Protein AF-A0A139A5C5-F1 (afdb_monomer)

Solvent-accessible surface area (backbone atoms only — not comparable to full-atom values): 17154 Å² total; per-residue (Å²): 137,62,71,61,29,47,63,78,44,41,73,74,48,75,44,90,32,38,30,38,35,31,42,20,47,66,59,68,78,80,92,64,99,66,94,72,81,95,65,90,71,82,74,40,31,29,38,33,42,27,36,46,31,34,34,38,13,26,38,42,35,55,50,53,51,51,52,44,52,47,39,40,57,58,53,74,65,45,76,79,54,96,72,78,98,65,85,58,64,50,66,46,66,27,92,84,72,43,68,15,52,20,30,12,32,54,45,97,64,61,44,67,31,79,37,38,63,69,54,48,53,48,46,64,70,44,41,51,62,40,24,37,64,17,35,39,66,49,59,76,72,59,51,67,52,63,58,60,68,65,68,76,77,67,92,74,94,74,95,71,84,82,74,84,73,80,90,80,74,71,68,53,48,77,45,44,37,41,26,28,32,56,94,50,37,69,60,32,72,74,34,47,64,58,45,42,51,29,50,52,45,30,49,52,52,48,64,74,65,64,66,60,83,87,64,64,76,77,88,80,50,84,88,76,54,92,60,68,60,79,55,60,72,72,48,44,57,41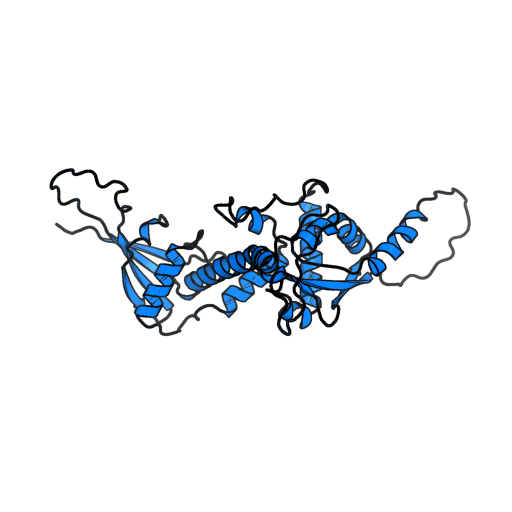,58,53,53,51,46,38,51,50,15,54,74,67,27,56,56,81,58,50,81,72,53,71,68,54,51,47,50,50,52,55,47,29,48,70,42,94,59,54,52,33,18,74,85,65,47,68,7,52,48,81,75,46,76,47,66,81,83,128

Sequence (296 aa):
IDKTRLEGARVISQVDNKFIVCIAQNTPPPSDQRNESGTDKLVDHVLLIIDQHAADERCRLEQLWNELLSGAKDEEILSDREDSTQTSTTVFLNALNQKSIVASLVLPKPIEIQLSSRERAALIRYLGYFHYWGMKFDAKGLEKERSDCSESLSITDDTGPIERLSLAESDVAPVRVLALPKSIADRCATEARTTLELVRGYIQQLELSRIPLDSLPISYDPRETRSIWGIVSQCPPGLRDLMNSKACRGAIMFGDKLKQTDCEALITQLKDCDFPFSCAHGRPSMIPLITLTKVR

Secondary structure (DSSP, 8-state):
--GGGGTTPEEEEEETTTEEEEEEESSPPPS-------------EEEEEEEHHHHHHHHHHHHHHHHHHHHHHHHHHHTT--------EE--B-TTSPBPSS-EEEEEEEEEEEEEHHHHHHHHHTHHHHHHTT-EE-HHHHHHHHHHHHHS------------PPP-S-SEEEEEEEEEEHHHHHHHHH-HHHHHHHHHHHHHHHHHHT--TT--S----TTT-S-THHHHTTS-HHHHHHHHHHHHHHSPPTTPPPPHHHHHHHHHHHHH-S-TTB-TTS-BSEEEEEEE----

Radius of gyration: 26.08 Å; Cα contacts (8 Å, |Δi|>4): 432; chains: 1; bounding box: 51×55×98 Å

Mean predicted aligned error: 11.61 Å

Nearest PDB structures (foldseek):
  6sns-assembly1_B  TM=7.607E-01  e=7.009E-15  Saccharomyces cerevisiae
  6snv-assembly2_E  TM=7.604E-01  e=1.379E-14  Saccharomyces cerevisiae
  4fmn-assembly1_B  TM=6.423E-01  e=9.247E-10  Saccharomyces cerevisiae S288C
  4fmo-assembly1_B  TM=6.053E-01  e=5.260E-10  Saccharomyces cerevisiae S288C
  4e4w-assembly1_B  TM=6.116E-01  e=8.740E-10  Saccharomyces cerevisiae S288C

Foldseek 3Di:
DDLLQLVPWAWDFDDLLFKTKTKTWPDRDDPDPDDDDDDPPFTWIFIKIFGQLQLQLQLQLVVLLCQFQCQQVVVVVCVVDPDDDDQDWDFDQAPVRDTASGIKGFDPDWQKEKDAPVLLVLCVLQVRQCSNQWWDWDPVQSVVVVVVVVVPPDDDDDDDDDPPPDPDDPSIDIITIGMHGPLCNVVCVVPVVLVNCLSVQQSVVCVVVVDDSVCHDPDDDVVPDPDCVSVVVNDRPSVLVSSSVVSSVPGDDRSRHDDSVRSVVSSVSLSVGPCSQGGSVGHGRMDTDDIGGPDD

pLDDT: mean 78.67, std 19.43, range [33.66, 98.31]

Structure (mmCIF, N/CA/C/O backbone):
data_AF-A0A139A5C5-F1
#
_entry.id   AF-A0A139A5C5-F1
#
loop_
_atom_site.group_PDB
_atom_site.id
_atom_site.type_symbol
_atom_site.label_atom_id
_atom_site.label_alt_id
_atom_site.label_comp_id
_atom_site.label_asym_id
_atom_site.label_entity_id
_atom_site.label_seq_id
_atom_site.pdbx_PDB_ins_code
_atom_site.Cartn_x
_atom_site.Cartn_y
_atom_site.Cartn_z
_atom_site.occupancy
_atom_site.B_iso_or_equiv
_atom_site.auth_seq_id
_atom_site.auth_comp_id
_atom_site.auth_asym_id
_atom_site.auth_atom_id
_atom_site.pdbx_PDB_model_num
ATOM 1 N N . ILE A 1 1 ? -4.749 10.935 21.057 1.00 60.94 1 ILE A N 1
ATOM 2 C CA . ILE A 1 1 ? -4.737 9.504 21.442 1.00 60.94 1 ILE A CA 1
ATOM 3 C C . ILE A 1 1 ? -3.337 9.006 21.144 1.00 60.94 1 ILE A C 1
ATOM 5 O O . ILE A 1 1 ? -2.857 9.305 20.061 1.00 60.94 1 ILE A O 1
ATOM 9 N N . ASP A 1 2 ? -2.685 8.344 22.095 1.00 75.25 2 ASP A N 1
ATOM 10 C CA . ASP A 1 2 ? -1.394 7.681 21.871 1.00 75.25 2 ASP A CA 1
ATOM 11 C C . ASP A 1 2 ? -1.622 6.189 21.558 1.00 75.25 2 ASP A C 1
ATOM 13 O O . ASP A 1 2 ? -2.594 5.612 22.055 1.00 75.25 2 ASP A O 1
ATOM 17 N N . LYS A 1 3 ? -0.762 5.577 20.730 1.00 80.12 3 LYS A N 1
ATOM 18 C CA . LYS A 1 3 ? -0.852 4.171 20.278 1.00 80.12 3 LYS A CA 1
ATOM 19 C C . LYS A 1 3 ? -0.842 3.224 21.477 1.00 80.12 3 LYS A C 1
ATOM 21 O O . LYS A 1 3 ? -1.583 2.246 21.495 1.00 80.12 3 LYS A O 1
ATOM 26 N N . THR A 1 4 ? -0.095 3.592 22.516 1.00 79.25 4 THR A N 1
ATOM 27 C CA . THR A 1 4 ? -0.023 2.901 23.813 1.00 79.25 4 THR A CA 1
ATOM 28 C C . THR A 1 4 ? -1.387 2.703 24.476 1.00 79.25 4 THR A C 1
ATOM 30 O O . THR A 1 4 ? -1.556 1.781 25.257 1.00 79.25 4 THR A O 1
ATOM 33 N N . ARG A 1 5 ? -2.413 3.497 24.147 1.00 77.25 5 ARG A N 1
ATOM 34 C CA . ARG A 1 5 ? -3.765 3.305 24.703 1.00 77.25 5 ARG A CA 1
ATOM 35 C C . ARG A 1 5 ? -4.491 2.086 24.139 1.00 77.25 5 ARG A C 1
ATOM 37 O O . ARG A 1 5 ? -5.453 1.626 24.746 1.00 77.25 5 ARG A O 1
ATOM 44 N N . LEU A 1 6 ? -4.066 1.574 22.984 1.00 83.25 6 LEU A N 1
ATOM 45 C CA . LEU A 1 6 ? -4.551 0.288 22.476 1.00 83.25 6 LEU A CA 1
ATOM 46 C C . LEU A 1 6 ? -3.983 -0.879 23.294 1.00 83.25 6 LEU A C 1
ATOM 48 O O . LEU A 1 6 ? -4.555 -1.968 23.294 1.00 83.25 6 LEU A O 1
ATOM 52 N N . GLU A 1 7 ? -2.892 -0.652 24.031 1.00 81.31 7 GLU A N 1
ATOM 53 C CA . GLU A 1 7 ? -2.327 -1.617 24.962 1.00 81.31 7 GLU A CA 1
ATOM 54 C C . GLU A 1 7 ? -3.273 -1.787 26.157 1.00 81.31 7 GLU A C 1
ATOM 56 O O . GLU A 1 7 ? -3.462 -0.893 26.980 1.00 81.31 7 GLU A O 1
ATOM 61 N N . GLY A 1 8 ? -3.953 -2.934 26.204 1.00 81.38 8 GLY A N 1
ATOM 62 C CA . GLY A 1 8 ? -4.991 -3.207 27.199 1.00 81.38 8 GLY A CA 1
ATOM 63 C C . GLY A 1 8 ? -6.379 -2.660 26.847 1.00 81.38 8 GLY A C 1
ATOM 64 O O . GLY A 1 8 ? -7.259 -2.655 27.711 1.00 81.38 8 GLY A O 1
ATOM 65 N N . ALA A 1 9 ? -6.612 -2.222 25.604 1.00 90.44 9 ALA A N 1
ATOM 66 C CA . ALA A 1 9 ? -7.960 -1.892 25.153 1.00 90.44 9 ALA A CA 1
ATOM 67 C C . ALA A 1 9 ? -8.851 -3.144 25.166 1.00 90.44 9 ALA A C 1
ATOM 69 O O . ALA A 1 9 ? -8.505 -4.184 24.607 1.00 90.44 9 ALA A O 1
ATOM 70 N N . ARG A 1 10 ? -10.026 -3.037 25.789 1.00 94.12 10 ARG A N 1
ATOM 71 C CA . ARG A 1 10 ? -11.017 -4.113 25.847 1.00 94.12 10 ARG A CA 1
ATOM 72 C C . ARG A 1 10 ? -12.139 -3.830 24.861 1.00 94.12 10 ARG A C 1
ATOM 74 O O . ARG A 1 10 ? -12.810 -2.801 24.963 1.00 94.12 10 ARG A O 1
ATOM 81 N N . VAL A 1 11 ? -12.390 -4.772 23.959 1.00 96.94 11 VAL A N 1
ATOM 82 C CA . VAL A 1 11 ? -13.544 -4.722 23.057 1.00 96.94 11 VAL A CA 1
ATOM 83 C C . VAL A 1 11 ? -14.831 -4.863 23.872 1.00 96.94 11 VAL A C 1
ATOM 85 O O . VAL A 1 11 ? -14.961 -5.750 24.716 1.00 96.94 11 VAL A O 1
ATOM 88 N N . ILE A 1 12 ? -15.790 -3.968 23.642 1.00 96.88 12 ILE A N 1
ATOM 89 C CA . ILE A 1 12 ? -17.127 -4.029 24.243 1.00 96.88 12 ILE A CA 1
ATOM 90 C C . ILE A 1 12 ? -18.066 -4.792 23.317 1.00 96.88 12 ILE A C 1
ATOM 92 O O . ILE A 1 12 ? -18.691 -5.755 23.746 1.00 96.88 12 ILE A O 1
ATOM 96 N N . SER A 1 13 ? -18.184 -4.337 22.069 1.00 96.94 13 SER A N 1
ATOM 97 C CA . SER A 1 13 ? -19.063 -4.939 21.065 1.00 96.94 13 SER A CA 1
ATOM 98 C C . SER A 1 13 ? -18.840 -4.304 19.695 1.00 96.94 13 SER A C 1
ATOM 100 O O . SER A 1 13 ? -18.278 -3.208 19.592 1.00 96.94 13 SER A O 1
ATOM 102 N N . GLN A 1 14 ? -19.352 -4.963 18.660 1.00 98.31 14 GLN A N 1
ATOM 103 C CA . GLN A 1 14 ? -19.561 -4.354 17.354 1.00 98.31 14 GLN A CA 1
ATOM 104 C C . GLN A 1 14 ? -20.877 -3.556 17.338 1.00 98.31 14 GLN A C 1
ATOM 106 O O . GLN A 1 14 ? -21.885 -3.997 17.891 1.00 98.31 14 GLN A O 1
ATOM 111 N N . VAL A 1 15 ? -20.879 -2.401 16.676 1.00 97.50 15 VAL A N 1
ATOM 112 C CA . VAL A 1 15 ? -22.030 -1.508 16.509 1.00 97.50 15 VAL A CA 1
ATOM 113 C C . VAL A 1 15 ? -22.324 -1.330 15.022 1.00 97.50 15 VAL A C 1
ATOM 115 O O . VAL A 1 15 ? -21.424 -1.057 14.226 1.00 97.50 15 VAL A O 1
ATOM 118 N N . ASP A 1 16 ? -23.598 -1.499 14.657 1.00 97.06 16 ASP A N 1
ATOM 119 C CA . ASP A 1 16 ? -24.130 -1.342 13.291 1.00 97.06 16 ASP A CA 1
ATOM 120 C C . ASP A 1 16 ? -23.397 -2.182 12.221 1.00 97.06 16 ASP A C 1
ATOM 122 O O . ASP A 1 16 ? -23.399 -1.842 11.043 1.00 97.06 16 ASP A O 1
ATOM 126 N N . ASN A 1 17 ? -22.736 -3.273 12.631 1.00 97.69 17 ASN A N 1
ATOM 127 C CA . ASN A 1 17 ? -21.853 -4.101 11.796 1.00 97.69 17 ASN A CA 1
ATOM 128 C C . ASN A 1 17 ? -20.747 -3.311 11.064 1.00 97.69 17 ASN A C 1
ATOM 130 O O . ASN A 1 17 ? -20.334 -3.670 9.963 1.00 97.69 17 ASN A O 1
ATOM 134 N N . LYS A 1 18 ? -20.322 -2.183 11.636 1.00 97.06 18 LYS A N 1
ATOM 135 C CA . LYS A 1 18 ? -19.422 -1.216 10.981 1.00 97.06 18 LYS A CA 1
ATOM 136 C C . LYS A 1 18 ? -18.315 -0.734 11.891 1.00 97.06 18 LYS A C 1
ATOM 138 O O . LYS A 1 18 ? -17.202 -0.464 11.444 1.00 97.06 18 LYS A O 1
ATOM 143 N N . PHE A 1 19 ? -18.650 -0.582 13.164 1.00 98.06 19 PHE A N 1
ATOM 144 C CA . PHE A 1 19 ? -17.759 -0.016 14.149 1.00 98.06 19 PHE A CA 1
ATOM 145 C C . PHE A 1 19 ? -17.510 -1.007 15.268 1.00 98.06 19 PHE A C 1
ATOM 147 O O . PHE A 1 19 ? -18.394 -1.767 15.654 1.00 98.06 19 PHE A O 1
ATOM 154 N N . ILE A 1 20 ? -16.317 -0.953 15.836 1.00 97.88 20 ILE A N 1
ATOM 155 C CA . ILE A 1 20 ? -15.950 -1.680 17.041 1.00 97.88 20 ILE A CA 1
ATOM 156 C C . ILE A 1 20 ? -15.808 -0.652 18.152 1.00 97.88 20 ILE A C 1
ATOM 158 O O . ILE A 1 20 ? -15.086 0.336 18.016 1.00 97.88 20 ILE A O 1
ATOM 162 N N . VAL A 1 21 ? -16.522 -0.872 19.252 1.00 97.56 21 VAL A N 1
ATOM 163 C CA . VAL A 1 21 ? -16.421 -0.022 20.435 1.00 97.56 21 VAL A CA 1
ATOM 164 C C . VAL A 1 21 ? -15.479 -0.676 21.429 1.00 97.56 21 VAL A C 1
ATOM 166 O O . VAL A 1 21 ? -15.680 -1.827 21.824 1.00 97.56 21 VAL A O 1
ATOM 169 N N . CYS A 1 22 ? -14.478 0.081 21.864 1.00 95.25 22 CYS A N 1
ATOM 170 C CA . CYS A 1 22 ? -13.476 -0.355 22.827 1.00 95.25 22 CYS A CA 1
ATOM 171 C C . CYS A 1 22 ? -13.428 0.594 24.018 1.00 95.25 22 CYS A C 1
ATOM 173 O O . CYS A 1 22 ? -13.683 1.790 23.888 1.00 95.25 22 CYS A O 1
ATOM 175 N N . ILE A 1 23 ? -13.044 0.072 25.177 1.00 93.19 23 ILE A N 1
ATOM 176 C CA . ILE A 1 23 ? -12.646 0.884 26.324 1.00 93.19 23 ILE A CA 1
ATOM 177 C C . ILE A 1 23 ? -11.142 0.747 26.533 1.00 93.19 23 ILE A C 1
ATOM 179 O O . ILE A 1 23 ? -10.615 -0.361 26.588 1.00 93.19 23 ILE A O 1
ATOM 183 N N . ALA A 1 24 ? -10.458 1.878 26.637 1.00 89.75 24 ALA A N 1
ATOM 184 C CA . ALA A 1 24 ? -9.019 1.966 26.851 1.00 89.75 24 ALA A CA 1
ATOM 185 C C . ALA A 1 24 ? -8.720 2.802 28.098 1.00 89.75 24 ALA A C 1
ATOM 187 O O . ALA A 1 24 ? -9.540 3.619 28.520 1.00 89.75 24 ALA A O 1
ATOM 188 N N . GLN A 1 25 ? -7.547 2.619 28.699 1.00 85.06 25 GLN A N 1
ATOM 189 C CA . GLN A 1 25 ? -7.088 3.503 29.771 1.00 85.06 25 GLN A CA 1
ATOM 190 C C . GLN A 1 25 ? -6.671 4.863 29.183 1.00 85.06 25 GLN A C 1
ATOM 192 O O . GLN A 1 25 ? -6.069 4.944 28.111 1.00 85.06 25 GLN A O 1
ATOM 197 N N . ASN A 1 26 ? -7.027 5.958 29.859 1.00 74.19 26 ASN A N 1
ATOM 198 C CA . ASN A 1 26 ? -6.673 7.314 29.428 1.00 74.19 26 ASN A CA 1
ATOM 199 C C . ASN A 1 26 ? -5.192 7.628 29.712 1.00 74.19 26 ASN A C 1
ATOM 201 O O . ASN A 1 26 ? -4.581 8.447 29.023 1.00 74.19 26 ASN A O 1
ATOM 205 N N . THR A 1 27 ? -4.601 6.958 30.699 1.00 67.56 27 THR A N 1
ATOM 206 C CA . THR A 1 27 ? -3.174 7.032 31.022 1.00 67.56 27 THR A CA 1
ATOM 207 C C . THR A 1 27 ? -2.457 5.778 30.525 1.00 67.56 27 THR A C 1
ATOM 209 O O . THR A 1 27 ? -3.003 4.689 30.707 1.00 67.56 27 THR A O 1
ATOM 212 N N . PRO A 1 28 ? -1.258 5.898 29.924 1.00 58.47 28 PRO A N 1
ATOM 213 C CA . PRO A 1 28 ? -0.453 4.731 29.581 1.00 58.47 28 PRO A CA 1
ATOM 214 C C . PRO A 1 28 ? -0.122 3.913 30.844 1.00 58.47 28 PRO A C 1
ATOM 216 O O . PRO A 1 28 ? -0.016 4.497 31.932 1.00 58.47 28 PRO A O 1
ATOM 219 N N . PRO A 1 29 ? 0.029 2.581 30.728 1.00 56.31 29 PRO A N 1
ATOM 220 C CA . PRO A 1 29 ? 0.430 1.746 31.852 1.00 56.31 29 PRO A CA 1
ATOM 221 C C . PRO A 1 29 ? 1.792 2.223 32.396 1.00 56.31 29 PRO A C 1
ATOM 223 O O . PRO A 1 29 ? 2.667 2.594 31.610 1.00 56.31 29 PRO A O 1
ATOM 226 N N . PRO A 1 30 ? 1.988 2.273 33.727 1.00 56.91 30 PRO A N 1
ATOM 227 C CA . PRO A 1 30 ? 3.241 2.744 34.307 1.00 56.91 30 PRO A CA 1
ATOM 228 C C . PRO A 1 30 ? 4.406 1.851 33.865 1.00 56.91 30 PRO A C 1
ATOM 230 O O . PRO A 1 30 ? 4.356 0.633 34.017 1.00 56.91 30 PRO A O 1
ATOM 233 N N . SER A 1 31 ? 5.459 2.474 33.332 1.00 53.12 31 SER A N 1
ATOM 234 C CA . SER A 1 31 ? 6.617 1.806 32.726 1.00 53.12 31 SER A CA 1
ATOM 235 C C . SER A 1 31 ? 7.610 1.203 33.725 1.00 53.12 31 SER A C 1
ATOM 237 O O . SER A 1 31 ? 8.561 0.564 33.298 1.00 53.12 31 SER A O 1
ATOM 239 N N . ASP A 1 32 ? 7.393 1.343 35.036 1.00 50.56 32 ASP A N 1
ATOM 240 C CA . ASP A 1 32 ? 8.268 0.778 36.062 1.00 50.56 32 ASP A CA 1
ATOM 241 C C . ASP A 1 32 ? 7.461 0.220 37.240 1.00 50.56 32 ASP A C 1
ATOM 243 O O . ASP A 1 32 ? 6.755 0.945 37.945 1.00 50.56 32 ASP A O 1
ATOM 247 N N . GLN A 1 33 ? 7.623 -1.079 37.507 1.00 51.16 33 GLN A N 1
ATOM 248 C CA . GLN A 1 33 ? 7.307 -1.661 38.810 1.00 51.16 33 GLN A CA 1
ATOM 249 C C . GLN A 1 33 ? 8.345 -1.168 39.827 1.00 51.16 33 GLN A C 1
ATOM 251 O O . GLN A 1 33 ? 9.332 -1.842 40.119 1.00 51.16 33 GLN A O 1
ATOM 256 N N . ARG A 1 34 ? 8.127 0.017 40.397 1.00 44.59 34 ARG A N 1
ATOM 257 C CA . ARG A 1 34 ? 8.665 0.339 41.719 1.00 44.59 34 ARG A CA 1
ATOM 258 C C . ARG A 1 34 ? 7.510 0.612 42.662 1.00 44.59 34 ARG A C 1
ATOM 260 O O . ARG A 1 34 ? 6.671 1.472 42.423 1.00 44.59 34 ARG A O 1
ATOM 267 N N . ASN A 1 35 ? 7.485 -0.213 43.702 1.00 48.25 35 ASN A N 1
ATOM 268 C CA . ASN A 1 35 ? 6.582 -0.171 44.837 1.00 48.25 35 ASN A CA 1
ATOM 269 C C 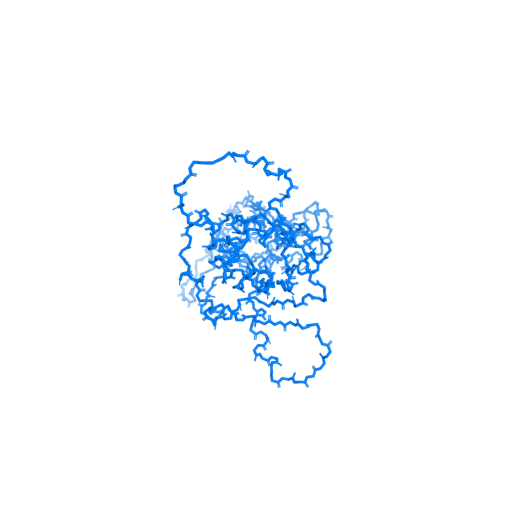. ASN A 1 35 ? 6.419 1.255 45.367 1.00 48.25 35 ASN A C 1
ATOM 271 O O . ASN A 1 35 ? 7.292 1.738 46.080 1.00 48.25 35 ASN A O 1
ATOM 275 N N . GLU A 1 36 ? 5.271 1.871 45.109 1.00 44.50 36 GLU A N 1
ATOM 276 C CA . GLU A 1 36 ? 4.778 2.982 45.915 1.00 44.50 36 GLU A CA 1
ATOM 277 C C . GLU A 1 36 ? 3.304 2.737 46.251 1.00 44.50 36 GLU A C 1
ATOM 279 O O . GLU A 1 36 ? 2.398 2.853 45.429 1.00 44.50 36 GLU A O 1
ATOM 284 N N . SER A 1 37 ? 3.127 2.290 47.492 1.00 44.25 37 SER A N 1
ATOM 285 C CA . SER A 1 37 ? 1.960 2.420 48.364 1.00 44.25 37 SER A CA 1
ATOM 286 C C . SER A 1 37 ? 0.667 2.993 47.758 1.00 44.25 37 SER A C 1
ATOM 288 O O . SER A 1 37 ? 0.519 4.202 47.591 1.00 44.25 37 SER A O 1
ATOM 290 N N . GLY A 1 38 ? -0.332 2.120 47.602 1.00 48.28 38 GLY A N 1
ATOM 291 C CA . GLY A 1 38 ? -1.610 2.260 48.313 1.00 48.28 38 GLY A CA 1
ATOM 292 C C . GLY A 1 38 ? -2.397 3.563 48.159 1.00 48.28 38 GLY A C 1
ATOM 293 O O . GLY A 1 38 ? -3.056 3.971 49.110 1.00 48.28 38 GLY A O 1
ATOM 294 N N . THR A 1 39 ? -2.379 4.201 46.991 1.00 44.81 39 THR A N 1
ATOM 295 C CA . THR A 1 39 ? -3.417 5.174 46.627 1.00 44.81 39 THR A CA 1
ATOM 296 C C . THR A 1 39 ? -4.175 4.623 45.430 1.00 44.81 39 THR A C 1
ATOM 298 O O . THR A 1 39 ? -3.571 4.279 44.416 1.00 44.81 39 THR A O 1
ATOM 301 N N . ASP A 1 40 ? -5.493 4.476 45.578 1.00 51.50 40 ASP A N 1
ATOM 302 C CA . ASP A 1 40 ? -6.437 4.100 44.522 1.00 51.50 40 ASP A CA 1
ATOM 303 C C . ASP A 1 40 ? -6.392 5.196 43.442 1.00 51.50 40 ASP A C 1
ATOM 305 O O . ASP A 1 40 ? -7.178 6.146 43.451 1.00 51.50 40 ASP A O 1
ATOM 309 N N . LYS A 1 41 ? -5.360 5.165 42.584 1.00 56.59 41 LYS A N 1
ATOM 310 C CA . LYS A 1 41 ? -5.206 6.111 41.480 1.00 56.59 41 LYS A CA 1
ATOM 311 C C . LYS A 1 41 ? -6.411 5.898 40.579 1.00 56.59 41 LYS A C 1
ATOM 313 O O . LYS A 1 41 ? -6.541 4.862 39.936 1.00 56.59 41 LYS A O 1
ATOM 318 N N . LEU A 1 42 ? -7.304 6.882 40.577 1.00 59.66 42 LEU A N 1
ATOM 319 C CA . LEU A 1 42 ? -8.473 6.917 39.715 1.00 59.66 42 LEU A CA 1
ATOM 320 C C . LEU A 1 42 ? -7.979 6.857 38.261 1.00 59.66 42 LEU A C 1
ATOM 322 O O . LEU A 1 42 ? -7.412 7.825 37.760 1.00 59.66 42 LEU A O 1
ATOM 326 N N . VAL A 1 43 ? -8.118 5.701 37.611 1.00 68.12 43 VAL A N 1
ATOM 327 C CA . VAL A 1 43 ? -7.767 5.557 36.196 1.00 68.12 43 VAL A CA 1
ATOM 328 C C . VAL A 1 43 ? -8.980 5.983 35.384 1.00 68.12 43 VAL A C 1
ATOM 330 O O . VAL A 1 43 ? -10.013 5.315 35.403 1.00 68.12 43 VAL A O 1
ATOM 333 N N . ASP A 1 44 ? -8.860 7.107 34.685 1.00 81.12 44 ASP A N 1
ATOM 334 C CA . ASP A 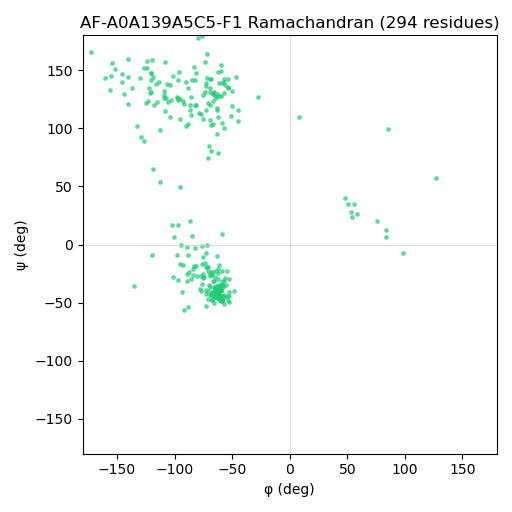1 44 ? -9.860 7.508 33.703 1.00 81.12 44 ASP A CA 1
ATOM 335 C C . ASP A 1 44 ? -9.824 6.539 32.521 1.00 81.12 44 ASP A C 1
ATOM 337 O O . ASP A 1 44 ? -8.755 6.114 32.068 1.00 81.12 44 ASP A O 1
ATOM 341 N N . HIS A 1 45 ? -10.992 6.224 31.978 1.00 87.25 45 HIS A N 1
ATOM 342 C CA . HIS A 1 45 ? -11.108 5.418 30.771 1.00 87.25 45 HIS A CA 1
ATOM 343 C C . HIS A 1 45 ? -11.543 6.280 29.590 1.00 87.25 45 HIS A C 1
ATOM 345 O O . HIS A 1 45 ? -12.156 7.327 29.758 1.00 87.25 45 HIS A O 1
ATOM 351 N N . VAL A 1 46 ? -11.245 5.841 28.374 1.00 89.81 46 VAL A N 1
ATOM 352 C CA . VAL A 1 46 ? -11.743 6.460 27.145 1.00 89.81 46 VAL A CA 1
ATOM 353 C C . VAL A 1 46 ? -12.522 5.419 26.367 1.00 89.81 46 VAL A C 1
ATOM 355 O O . VAL A 1 46 ? -12.038 4.310 26.140 1.00 89.81 46 VAL A O 1
ATOM 358 N N . LEU A 1 47 ? -13.728 5.794 25.953 1.00 93.38 47 LEU A N 1
ATOM 359 C CA . LEU A 1 47 ? -14.504 5.034 24.991 1.00 93.38 47 LEU A CA 1
ATOM 360 C C . LEU A 1 47 ? -14.017 5.392 23.586 1.00 93.38 47 LEU A C 1
ATOM 362 O O . LEU A 1 47 ? -14.059 6.556 23.184 1.00 93.38 47 LEU A O 1
ATOM 366 N N . LEU A 1 48 ? -13.539 4.397 22.853 1.00 93.94 48 LEU A N 1
ATOM 367 C CA . LEU A 1 48 ? -13.059 4.515 21.483 1.00 93.94 48 LEU A CA 1
ATOM 368 C C . LEU A 1 48 ? -14.085 3.888 20.543 1.00 93.94 48 LEU A C 1
ATOM 370 O O . LEU A 1 48 ? -14.605 2.809 20.829 1.00 93.94 48 LEU A O 1
ATOM 374 N N . ILE A 1 49 ? -14.336 4.544 19.414 1.00 96.38 49 ILE A N 1
ATOM 375 C CA . ILE A 1 49 ? -15.019 3.940 18.273 1.00 96.38 49 ILE A CA 1
ATOM 376 C C . ILE A 1 49 ? -14.009 3.737 17.152 1.00 96.38 49 ILE A C 1
ATOM 378 O O . ILE A 1 49 ? -13.217 4.631 16.849 1.00 96.38 49 ILE A O 1
ATOM 382 N N . ILE A 1 50 ? -14.009 2.542 16.578 1.00 96.81 50 ILE A N 1
ATOM 383 C CA . ILE A 1 50 ? -13.038 2.105 15.580 1.00 96.81 50 ILE A CA 1
ATOM 384 C C . ILE A 1 50 ? -13.816 1.686 14.340 1.00 96.81 50 ILE A C 1
ATOM 386 O O . ILE A 1 50 ? -14.709 0.851 14.434 1.00 96.81 50 ILE A O 1
ATOM 390 N N . ASP A 1 51 ? -13.512 2.283 13.194 1.00 97.69 51 ASP A N 1
ATOM 391 C CA . ASP A 1 51 ? -14.062 1.868 11.903 1.00 97.69 51 ASP A CA 1
ATOM 392 C C . ASP A 1 51 ? -13.396 0.547 11.502 1.00 97.69 51 ASP A C 1
ATOM 394 O O . ASP A 1 51 ? -12.178 0.489 11.318 1.00 97.69 51 ASP A O 1
ATOM 398 N N . GLN A 1 52 ? -14.190 -0.525 11.413 1.00 97.38 52 GLN A N 1
ATOM 399 C CA . GLN A 1 52 ? -13.662 -1.873 11.202 1.00 97.38 52 GLN A CA 1
ATOM 400 C C . GLN A 1 52 ? -12.952 -2.013 9.855 1.00 97.38 52 GLN A C 1
ATOM 402 O O . GLN A 1 52 ? -11.943 -2.708 9.765 1.00 97.38 52 GLN A O 1
ATOM 407 N N . HIS A 1 53 ? -13.458 -1.330 8.824 1.00 97.12 53 HIS A N 1
ATOM 408 C CA . HIS A 1 53 ? -12.881 -1.381 7.491 1.00 97.12 53 HIS A CA 1
ATOM 409 C C . HIS A 1 53 ? -11.568 -0.607 7.485 1.00 97.12 53 HIS A C 1
ATOM 411 O O . HIS A 1 53 ? -10.525 -1.162 7.162 1.00 97.12 53 HIS A O 1
ATOM 417 N N . ALA A 1 54 ? -11.588 0.648 7.937 1.00 97.31 54 ALA A N 1
ATOM 418 C CA . ALA A 1 54 ? -10.403 1.501 7.964 1.00 97.31 54 ALA A CA 1
ATOM 419 C C . ALA A 1 54 ? -9.269 0.930 8.842 1.00 97.31 54 ALA A C 1
ATOM 421 O O . ALA A 1 54 ? -8.091 1.074 8.503 1.00 97.31 54 ALA A O 1
ATOM 422 N N . ALA A 1 55 ? -9.610 0.291 9.966 1.00 96.88 55 ALA A N 1
ATOM 423 C CA . ALA A 1 55 ? -8.649 -0.381 10.835 1.00 96.88 55 ALA A CA 1
ATOM 424 C C . ALA A 1 55 ? -8.020 -1.607 10.160 1.00 96.88 55 ALA A C 1
ATOM 426 O O . ALA A 1 55 ? -6.796 -1.745 10.159 1.00 96.88 55 ALA A O 1
ATOM 427 N N . ASP A 1 56 ? -8.833 -2.474 9.557 1.00 97.69 56 ASP A N 1
ATOM 428 C CA . ASP A 1 56 ? -8.337 -3.682 8.896 1.00 97.69 56 ASP A CA 1
ATOM 429 C C . ASP A 1 56 ? -7.551 -3.358 7.614 1.00 97.69 56 ASP A C 1
ATOM 431 O O . ASP A 1 56 ? -6.495 -3.937 7.360 1.00 97.69 56 ASP A O 1
ATOM 435 N N . GLU A 1 57 ? -7.977 -2.338 6.861 1.00 96.88 57 GLU A N 1
ATOM 436 C CA . GLU A 1 57 ? -7.207 -1.761 5.753 1.00 96.88 57 GLU A CA 1
ATOM 437 C C . GLU A 1 57 ? -5.788 -1.373 6.187 1.00 96.88 57 GLU A C 1
ATOM 439 O O . GLU A 1 57 ? -4.824 -1.648 5.470 1.00 96.88 57 GLU A O 1
ATOM 444 N N . ARG A 1 58 ? -5.641 -0.729 7.355 1.00 96.56 58 ARG A N 1
ATOM 445 C CA . ARG A 1 58 ? -4.328 -0.348 7.889 1.00 96.56 58 ARG A CA 1
ATOM 446 C C . ARG A 1 58 ? -3.501 -1.578 8.247 1.00 96.56 58 ARG A C 1
ATOM 448 O O . ARG A 1 58 ? -2.367 -1.669 7.781 1.00 96.56 58 ARG A O 1
ATOM 455 N N . CYS A 1 59 ? -4.066 -2.513 9.011 1.00 96.38 59 CYS A N 1
ATOM 456 C CA . CYS A 1 59 ? -3.375 -3.739 9.424 1.00 96.38 59 CYS A CA 1
ATOM 457 C C . CYS A 1 59 ? -2.814 -4.491 8.215 1.00 96.38 59 CYS A C 1
ATOM 459 O O . CYS A 1 59 ? -1.627 -4.815 8.153 1.00 96.38 59 CYS A O 1
ATOM 461 N N . ARG A 1 60 ? -3.654 -4.667 7.193 1.00 96.12 60 ARG A N 1
ATOM 462 C CA . ARG A 1 60 ? -3.281 -5.330 5.944 1.00 96.12 60 ARG A CA 1
ATOM 463 C C . ARG A 1 60 ? -2.239 -4.556 5.154 1.00 96.12 60 ARG A C 1
ATOM 465 O O . ARG A 1 60 ? -1.329 -5.167 4.606 1.00 96.12 60 ARG A O 1
ATOM 472 N N . LEU A 1 61 ? -2.341 -3.229 5.083 1.00 95.81 61 LEU A N 1
ATOM 473 C CA . LEU A 1 61 ? -1.353 -2.420 4.373 1.00 95.81 61 LEU A CA 1
ATOM 474 C C . LEU A 1 61 ? 0.041 -2.566 4.994 1.00 95.81 61 LEU A C 1
ATOM 476 O O . LEU A 1 61 ? 1.010 -2.766 4.263 1.00 95.81 61 LEU A O 1
ATOM 480 N N . GLU A 1 62 ? 0.152 -2.471 6.322 1.00 94.81 62 GLU A N 1
ATOM 481 C CA . GLU A 1 62 ? 1.448 -2.614 6.996 1.00 94.81 62 GLU A CA 1
ATOM 482 C C . GLU A 1 62 ? 2.014 -4.024 6.816 1.00 94.81 62 GLU A C 1
ATOM 484 O O . GLU A 1 62 ? 3.203 -4.177 6.538 1.00 94.81 62 GLU A O 1
ATOM 489 N N . GLN A 1 63 ? 1.166 -5.054 6.898 1.00 93.06 63 GLN A N 1
ATOM 490 C CA . GLN A 1 63 ? 1.569 -6.430 6.617 1.00 93.06 63 GLN A CA 1
ATOM 491 C C . GLN A 1 63 ? 2.107 -6.579 5.187 1.00 93.06 63 GLN A C 1
ATOM 493 O O . GLN A 1 63 ? 3.201 -7.102 4.996 1.00 93.06 63 GLN A O 1
ATOM 498 N N . LEU A 1 64 ? 1.386 -6.064 4.188 1.00 93.50 64 LEU A N 1
ATOM 499 C CA . LEU A 1 64 ? 1.795 -6.139 2.787 1.00 93.50 64 LEU A CA 1
ATOM 500 C C . LEU A 1 64 ? 3.147 -5.447 2.540 1.00 93.50 64 LEU A C 1
ATOM 502 O O . LEU A 1 64 ? 3.956 -5.948 1.759 1.00 93.50 64 LEU A O 1
ATOM 506 N N . TRP A 1 65 ? 3.416 -4.308 3.188 1.00 92.38 65 TRP A N 1
ATOM 507 C CA . TRP A 1 65 ? 4.727 -3.654 3.092 1.00 92.38 65 TRP A CA 1
ATOM 508 C C . TRP A 1 65 ? 5.833 -4.460 3.762 1.00 92.38 65 TRP A C 1
ATOM 510 O O . TRP A 1 65 ? 6.912 -4.581 3.185 1.00 92.38 65 TRP A O 1
ATOM 520 N N . ASN A 1 66 ? 5.566 -5.023 4.942 1.00 89.00 66 ASN A N 1
ATOM 521 C CA . ASN A 1 66 ? 6.520 -5.893 5.621 1.00 89.00 66 ASN A CA 1
ATOM 522 C C . ASN A 1 66 ? 6.872 -7.105 4.752 1.00 89.00 66 ASN A C 1
ATOM 524 O O . ASN A 1 66 ? 8.051 -7.358 4.548 1.00 89.00 66 ASN A O 1
ATOM 528 N N . GLU A 1 67 ? 5.880 -7.783 4.168 1.00 88.00 67 GLU A N 1
ATOM 529 C CA . GLU A 1 67 ? 6.087 -8.923 3.263 1.00 88.00 67 GLU A CA 1
ATOM 530 C C . GLU A 1 67 ? 6.887 -8.541 2.009 1.00 88.00 67 GLU A C 1
ATOM 532 O O . GLU A 1 67 ? 7.804 -9.252 1.592 1.00 88.00 67 GLU A O 1
ATOM 537 N N . LEU A 1 68 ? 6.562 -7.397 1.397 1.00 87.75 68 LEU A N 1
ATOM 538 C CA . LEU A 1 68 ? 7.247 -6.920 0.198 1.00 87.75 68 LEU A CA 1
ATOM 539 C C . LEU A 1 68 ? 8.739 -6.656 0.460 1.00 87.75 68 LEU A C 1
ATOM 541 O O . LEU A 1 68 ? 9.579 -7.000 -0.373 1.00 87.75 68 LEU A O 1
ATOM 545 N N . LEU A 1 69 ? 9.047 -6.052 1.607 1.00 84.06 69 LEU A N 1
ATOM 546 C CA . LEU A 1 69 ? 10.395 -5.660 2.016 1.00 84.06 69 LEU A CA 1
ATOM 547 C C . LEU A 1 69 ? 11.182 -6.810 2.666 1.00 84.06 69 LEU A C 1
ATOM 549 O O . LEU A 1 69 ? 12.411 -6.829 2.608 1.00 84.06 69 LEU A O 1
ATOM 553 N N . SER A 1 70 ? 10.504 -7.791 3.268 1.00 76.75 70 SER A N 1
ATOM 554 C CA . SER A 1 70 ? 11.140 -8.986 3.826 1.00 76.75 70 SER A CA 1
ATOM 555 C C . SER A 1 70 ? 11.457 -10.029 2.762 1.00 76.75 70 SER A C 1
ATOM 557 O O . SER A 1 70 ? 12.412 -10.778 2.939 1.00 76.75 70 SER A O 1
ATOM 559 N N . GLY A 1 71 ? 10.715 -10.068 1.649 1.00 64.19 71 GLY A N 1
ATOM 560 C CA . GLY A 1 71 ? 10.868 -11.098 0.618 1.00 64.19 71 GLY A CA 1
ATOM 561 C C . GLY A 1 71 ? 12.267 -11.185 -0.006 1.00 64.19 71 GLY A C 1
ATOM 562 O O . GLY A 1 71 ? 12.637 -12.242 -0.506 1.00 64.19 71 GLY A O 1
ATOM 563 N N . ALA A 1 72 ? 13.072 -10.118 0.049 1.00 59.62 72 ALA A N 1
ATOM 564 C CA . ALA A 1 72 ? 14.473 -10.170 -0.378 1.00 59.62 72 ALA A CA 1
ATOM 565 C C . ALA A 1 72 ? 15.363 -11.034 0.547 1.00 59.62 72 ALA A C 1
ATOM 567 O O . ALA A 1 72 ? 16.387 -11.542 0.095 1.00 59.62 72 ALA A O 1
ATOM 568 N N . LYS A 1 73 ? 14.976 -11.227 1.819 1.00 59.31 73 LYS A N 1
ATOM 569 C CA . LYS A 1 73 ? 15.693 -12.064 2.802 1.00 59.31 73 LYS A CA 1
ATOM 570 C C . LYS A 1 73 ? 15.464 -13.558 2.584 1.00 59.31 73 LYS A C 1
ATOM 572 O O . LYS A 1 73 ? 16.396 -14.340 2.732 1.00 59.31 73 LYS A O 1
ATOM 577 N N . ASP A 1 74 ? 14.234 -13.952 2.257 1.00 52.47 74 ASP A N 1
ATOM 578 C CA . ASP A 1 74 ? 13.854 -15.369 2.194 1.00 52.47 74 ASP A CA 1
ATOM 579 C C . ASP A 1 74 ? 14.565 -16.107 1.045 1.00 52.47 74 ASP A C 1
ATOM 581 O O . ASP A 1 74 ? 14.841 -17.301 1.146 1.00 52.47 74 ASP A O 1
ATOM 585 N N . GLU A 1 75 ? 14.957 -15.395 -0.017 1.00 53.88 75 GLU A N 1
ATOM 586 C CA . GLU A 1 75 ? 15.729 -15.971 -1.126 1.00 53.88 75 GLU A CA 1
ATOM 587 C C . GLU A 1 75 ? 17.207 -16.224 -0.805 1.00 53.88 75 GLU A C 1
ATOM 589 O O . GLU A 1 75 ? 17.776 -17.169 -1.345 1.00 53.88 75 GLU A O 1
ATOM 594 N N . GLU A 1 76 ? 17.832 -15.447 0.093 1.00 51.38 76 GLU A N 1
ATOM 595 C CA . GLU A 1 76 ? 19.206 -15.732 0.552 1.00 51.38 76 GLU A CA 1
ATOM 596 C C . GLU A 1 76 ? 19.284 -17.032 1.364 1.00 51.38 76 GLU A C 1
ATOM 598 O O . GLU A 1 76 ? 20.344 -17.643 1.444 1.00 51.38 76 GLU A O 1
ATOM 603 N N . ILE A 1 77 ? 18.169 -17.461 1.961 1.00 49.84 77 ILE A N 1
ATOM 604 C CA . ILE A 1 77 ? 18.082 -18.693 2.754 1.00 49.84 77 ILE A CA 1
ATOM 605 C C . ILE A 1 77 ? 17.720 -19.892 1.861 1.00 49.84 77 ILE A C 1
ATOM 607 O O . ILE A 1 77 ? 18.131 -21.021 2.126 1.00 49.84 77 ILE A O 1
ATOM 611 N N . LEU A 1 78 ? 16.950 -19.665 0.791 1.00 49.34 78 LEU A N 1
ATOM 612 C CA . LEU A 1 78 ? 16.496 -20.713 -0.129 1.00 49.34 78 LEU A CA 1
ATOM 613 C C . LEU A 1 78 ? 17.539 -21.111 -1.184 1.00 49.34 78 LEU A C 1
ATOM 615 O O 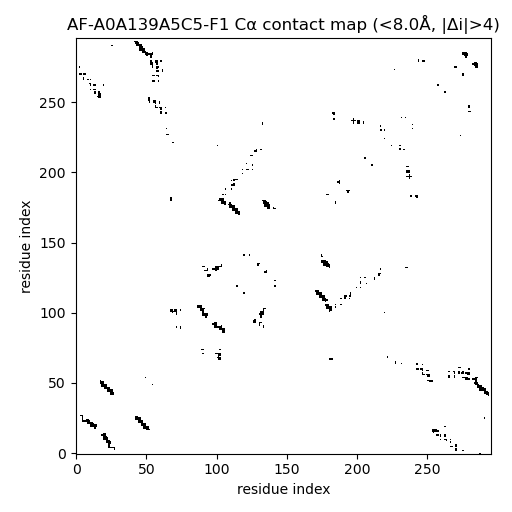. LEU A 1 78 ? 17.438 -22.214 -1.716 1.00 49.34 78 LEU A O 1
ATOM 619 N N . SER A 1 79 ? 18.569 -20.296 -1.449 1.00 47.59 79 SER A N 1
ATOM 620 C CA . SER A 1 79 ? 19.676 -20.686 -2.343 1.00 47.59 79 SER A CA 1
ATOM 621 C C . SER A 1 79 ? 20.495 -21.889 -1.848 1.00 47.59 79 SER A C 1
ATOM 623 O O . SER A 1 79 ? 21.275 -22.436 -2.620 1.00 47.59 79 SER A O 1
ATOM 625 N N . ASP A 1 80 ? 20.287 -22.330 -0.602 1.00 46.16 80 ASP A N 1
ATOM 626 C CA . ASP A 1 80 ? 20.920 -23.517 -0.009 1.00 46.16 80 ASP A CA 1
ATOM 627 C C . ASP A 1 80 ? 20.064 -24.798 -0.115 1.00 46.16 80 ASP A C 1
ATOM 629 O O . ASP A 1 80 ? 20.471 -25.861 0.360 1.00 46.16 80 ASP A O 1
ATOM 633 N N . ARG A 1 81 ? 18.859 -24.736 -0.701 1.00 46.75 81 ARG A N 1
ATOM 634 C CA . ARG A 1 81 ? 17.966 -25.898 -0.838 1.00 46.75 81 ARG A CA 1
ATOM 635 C C . ARG A 1 81 ? 17.491 -26.057 -2.276 1.00 46.75 81 ARG A C 1
ATOM 637 O O . ARG A 1 81 ? 16.472 -25.508 -2.681 1.00 46.75 81 ARG A O 1
ATOM 644 N N . GLU A 1 82 ? 18.232 -26.864 -3.028 1.00 44.62 82 GLU A N 1
ATOM 645 C CA . GLU A 1 82 ? 17.832 -27.376 -4.338 1.00 44.62 82 GLU A CA 1
ATOM 646 C C . GLU A 1 82 ? 16.673 -28.371 -4.188 1.00 44.62 82 GLU A C 1
ATOM 648 O O . GLU A 1 82 ? 16.892 -29.577 -4.198 1.00 44.62 82 GLU A O 1
ATOM 653 N N . ASP A 1 83 ? 15.432 -27.901 -4.035 1.00 40.09 83 ASP A N 1
ATOM 654 C CA . ASP A 1 83 ? 14.314 -28.695 -4.547 1.00 40.09 83 ASP A CA 1
ATOM 655 C C . ASP A 1 83 ? 13.010 -27.915 -4.767 1.00 40.09 83 ASP A C 1
ATOM 657 O O . ASP A 1 83 ? 12.585 -27.096 -3.951 1.00 40.09 83 ASP 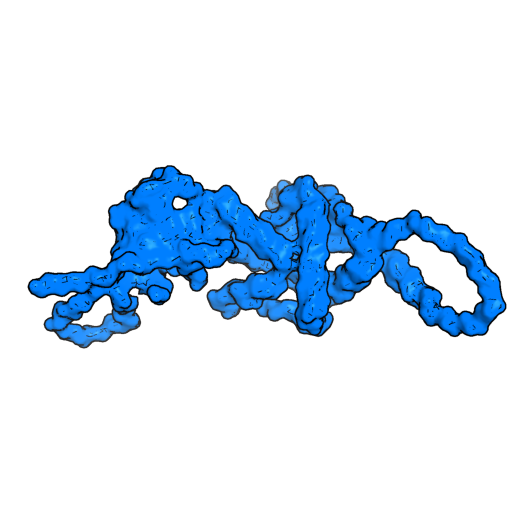A O 1
ATOM 661 N N . SER A 1 84 ? 12.324 -28.313 -5.840 1.00 39.94 84 SER A N 1
ATOM 662 C CA . SER A 1 84 ? 10.918 -28.064 -6.206 1.00 39.94 84 SER A CA 1
ATOM 663 C C . SER A 1 84 ? 10.514 -26.765 -6.953 1.00 39.94 84 SER A C 1
ATOM 665 O O . SER A 1 84 ? 10.246 -25.707 -6.397 1.00 39.94 84 SER A O 1
ATOM 667 N N . THR A 1 85 ? 10.351 -26.920 -8.275 1.00 47.03 85 THR A N 1
ATOM 668 C CA . THR A 1 85 ? 9.164 -26.534 -9.087 1.00 47.03 85 THR A CA 1
ATOM 669 C C . THR A 1 85 ? 8.554 -25.118 -8.988 1.00 47.03 85 THR A C 1
ATOM 671 O O . THR A 1 85 ? 7.339 -24.983 -9.133 1.00 47.03 85 THR A O 1
ATOM 674 N N . GLN A 1 86 ? 9.324 -24.046 -8.790 1.00 45.03 86 GLN A N 1
ATOM 675 C CA . GLN A 1 86 ? 8.753 -22.717 -8.506 1.00 45.03 86 GLN A CA 1
ATOM 676 C C . GLN A 1 86 ? 8.982 -21.663 -9.595 1.00 45.03 86 GLN A C 1
ATOM 678 O O . GLN A 1 86 ? 10.058 -21.551 -10.179 1.00 45.03 86 GLN A O 1
ATOM 683 N N . THR A 1 87 ? 7.944 -20.857 -9.839 1.00 47.84 87 THR A N 1
ATOM 684 C CA . THR A 1 87 ? 7.971 -19.625 -10.635 1.00 47.84 87 THR A CA 1
ATOM 685 C C . THR A 1 87 ? 9.197 -18.799 -10.249 1.00 47.84 87 THR A C 1
ATOM 687 O O . THR A 1 87 ? 9.300 -18.380 -9.094 1.00 47.84 87 THR A O 1
ATOM 690 N N . SER A 1 88 ? 10.136 -18.606 -11.185 1.00 59.62 88 SER A N 1
ATOM 691 C CA . SER A 1 88 ? 11.454 -18.024 -10.906 1.00 59.62 88 SER A CA 1
ATOM 692 C C . SER A 1 88 ? 11.316 -16.647 -10.265 1.00 59.62 88 SER A C 1
ATOM 694 O O . SER A 1 88 ? 11.034 -15.641 -10.921 1.00 59.62 88 SER A O 1
ATOM 696 N N . THR A 1 89 ? 11.480 -16.631 -8.951 1.00 58.53 89 THR A N 1
ATOM 697 C CA . THR A 1 89 ? 11.643 -15.416 -8.175 1.00 58.53 89 THR A CA 1
ATOM 698 C C . THR A 1 89 ? 13.130 -15.130 -8.114 1.00 58.53 89 THR A C 1
ATOM 700 O O . THR A 1 89 ? 13.938 -16.055 -8.074 1.00 58.53 89 THR A O 1
ATOM 703 N N . THR A 1 90 ? 13.488 -13.857 -8.232 1.00 65.00 90 THR A N 1
ATOM 704 C CA . THR A 1 90 ? 14.884 -13.440 -8.184 1.00 65.00 90 THR A CA 1
ATOM 705 C C . THR A 1 90 ? 15.013 -12.083 -7.509 1.00 65.00 90 THR A C 1
ATOM 707 O O . THR A 1 90 ? 14.253 -11.158 -7.818 1.00 65.00 90 THR A O 1
ATOM 710 N N . VAL A 1 91 ? 16.042 -11.923 -6.681 1.00 63.12 91 VAL A N 1
ATOM 711 C CA . VAL A 1 91 ? 16.550 -10.613 -6.258 1.00 63.12 91 VAL A CA 1
ATOM 712 C C . VAL A 1 91 ? 17.565 -10.111 -7.289 1.00 63.12 91 VAL A C 1
ATOM 714 O O . VAL A 1 91 ? 18.611 -10.720 -7.509 1.00 63.12 91 VAL A O 1
ATOM 717 N N . PHE A 1 92 ? 17.255 -9.001 -7.963 1.00 62.78 92 PHE A N 1
ATOM 718 C CA . PHE A 1 92 ? 18.131 -8.441 -8.998 1.00 62.78 92 PHE A CA 1
ATOM 719 C C . PHE A 1 92 ? 19.261 -7.604 -8.410 1.00 62.78 92 PHE A C 1
ATOM 721 O O . PHE A 1 92 ? 19.061 -6.900 -7.424 1.00 62.78 92 PHE A O 1
ATOM 728 N N . LEU A 1 93 ? 20.418 -7.611 -9.073 1.00 59.81 93 LEU A N 1
ATOM 729 C CA . LEU A 1 93 ? 21.467 -6.619 -8.854 1.00 59.81 93 LEU A CA 1
ATOM 730 C C . LEU A 1 93 ? 21.223 -5.409 -9.768 1.00 59.81 93 LEU A C 1
ATOM 732 O O . LEU A 1 93 ? 20.910 -5.560 -10.954 1.00 59.81 93 LEU A O 1
ATOM 736 N N . ASN A 1 94 ? 21.337 -4.202 -9.224 1.00 55.84 94 ASN A N 1
ATOM 737 C CA . ASN A 1 94 ? 21.322 -2.970 -10.005 1.00 55.84 94 ASN A CA 1
ATOM 738 C C . ASN A 1 94 ? 22.691 -2.709 -10.666 1.00 55.84 94 ASN A C 1
ATOM 740 O O . ASN A 1 94 ? 23.645 -3.461 -10.473 1.00 55.84 94 ASN A O 1
ATOM 744 N N . ALA A 1 95 ? 22.796 -1.632 -11.453 1.00 45.50 95 ALA A N 1
ATOM 745 C CA . ALA A 1 95 ? 24.034 -1.265 -12.153 1.00 45.50 95 ALA A CA 1
ATOM 746 C C . ALA A 1 95 ? 25.222 -0.965 -11.214 1.00 45.50 95 ALA A C 1
ATOM 748 O O . ALA A 1 95 ? 26.366 -0.998 -11.653 1.00 45.50 95 ALA A O 1
ATOM 749 N N . LEU A 1 96 ? 24.957 -0.708 -9.928 1.00 49.50 96 LEU A N 1
ATOM 750 C CA . LEU A 1 96 ? 25.961 -0.528 -8.875 1.00 49.50 96 LEU A CA 1
ATOM 751 C C . LEU A 1 96 ? 26.196 -1.817 -8.063 1.00 49.50 96 LEU A C 1
ATOM 753 O O . LEU A 1 96 ? 26.752 -1.769 -6.969 1.00 49.50 96 LEU A O 1
ATOM 757 N N . ASN A 1 97 ? 25.775 -2.972 -8.590 1.00 58.91 97 ASN A N 1
ATOM 758 C CA . ASN A 1 97 ? 25.891 -4.291 -7.966 1.00 58.91 97 ASN A CA 1
ATOM 759 C C . ASN A 1 97 ? 25.198 -4.404 -6.592 1.00 58.91 97 ASN A C 1
ATOM 761 O O . ASN A 1 97 ? 25.582 -5.224 -5.759 1.00 58.91 97 ASN A O 1
ATOM 765 N N . GLN A 1 98 ? 24.170 -3.589 -6.346 1.00 63.16 98 GLN A N 1
ATOM 766 C CA . GLN A 1 98 ? 23.363 -3.652 -5.128 1.00 63.16 98 GLN A CA 1
ATOM 767 C C . GLN A 1 98 ? 22.090 -4.459 -5.377 1.00 63.16 98 GLN A C 1
ATOM 769 O O . GLN A 1 98 ? 21.469 -4.345 -6.435 1.00 63.16 98 GLN A O 1
ATOM 774 N N . LYS A 1 99 ? 21.687 -5.257 -4.388 1.00 69.12 99 LYS A N 1
ATOM 775 C CA . LYS A 1 99 ? 20.467 -6.067 -4.443 1.00 69.12 99 LYS A CA 1
ATOM 776 C C . LYS A 1 99 ? 19.214 -5.187 -4.391 1.00 69.12 99 LYS A C 1
ATOM 778 O O . LYS A 1 99 ? 19.169 -4.197 -3.664 1.00 69.12 99 LYS A O 1
ATOM 783 N N . SER A 1 100 ? 18.189 -5.568 -5.149 1.00 78.31 100 SER A N 1
ATOM 784 C CA . SER A 1 100 ? 16.832 -5.059 -4.965 1.00 78.31 100 SER A CA 1
ATOM 785 C C . SER A 1 100 ? 16.365 -5.340 -3.538 1.00 78.31 100 SER A C 1
ATOM 787 O O . SER A 1 100 ? 16.650 -6.398 -2.981 1.00 78.31 100 SER A O 1
ATOM 789 N N . ILE A 1 101 ? 15.618 -4.402 -2.961 1.00 80.00 101 ILE A N 1
ATOM 790 C CA . ILE A 1 101 ? 15.049 -4.542 -1.616 1.00 80.00 101 ILE A CA 1
ATOM 791 C C . ILE A 1 101 ? 13.746 -5.349 -1.595 1.00 80.00 101 ILE A C 1
ATOM 793 O O . ILE A 1 101 ? 13.184 -5.572 -0.527 1.00 80.00 101 ILE A O 1
ATOM 797 N N . VAL A 1 102 ? 13.246 -5.770 -2.760 1.00 85.12 102 VAL A N 1
ATOM 798 C CA . VAL A 1 102 ? 11.987 -6.509 -2.882 1.00 85.12 102 VAL A CA 1
ATOM 799 C C . VAL A 1 102 ? 12.154 -7.761 -3.736 1.00 85.12 102 VAL A C 1
ATOM 801 O O . VAL A 1 102 ? 12.858 -7.772 -4.749 1.00 85.12 102 VAL A O 1
ATOM 804 N N . ALA A 1 103 ? 11.449 -8.827 -3.359 1.00 83.62 103 ALA A N 1
ATOM 805 C CA . ALA A 1 103 ? 11.377 -10.031 -4.176 1.00 83.62 103 ALA A CA 1
ATOM 806 C C . ALA A 1 103 ? 10.565 -9.778 -5.450 1.00 83.62 103 ALA A C 1
ATOM 808 O O . ALA A 1 103 ? 9.436 -9.272 -5.417 1.00 83.62 103 ALA A O 1
ATOM 809 N N . SER A 1 104 ? 11.128 -10.186 -6.582 1.00 87.81 104 SER A N 1
ATOM 810 C CA . SER A 1 104 ? 10.554 -9.914 -7.895 1.00 87.81 104 SER A CA 1
ATOM 811 C C . SER A 1 104 ? 10.256 -11.199 -8.646 1.00 87.81 104 SER A C 1
ATOM 813 O O . SER A 1 104 ? 11.024 -12.156 -8.590 1.00 87.81 104 SER A O 1
ATOM 815 N N . LEU A 1 105 ? 9.136 -11.207 -9.358 1.00 89.19 105 LEU A N 1
ATOM 816 C CA . LEU A 1 105 ? 8.718 -12.303 -10.215 1.00 89.19 105 LEU A CA 1
ATOM 817 C C . LEU A 1 105 ? 9.210 -12.053 -11.640 1.00 89.19 105 LEU A C 1
ATOM 819 O O . LEU A 1 105 ? 8.870 -11.025 -12.235 1.00 89.19 105 LEU A O 1
ATOM 823 N N . VAL A 1 106 ? 9.965 -12.997 -12.205 1.00 89.69 106 VAL A N 1
ATOM 824 C CA . VAL A 1 106 ? 10.250 -12.992 -13.644 1.00 89.69 106 VAL A CA 1
ATOM 825 C C . VAL A 1 106 ? 8.969 -13.356 -14.386 1.00 89.69 106 VAL A C 1
ATOM 827 O O . VAL A 1 106 ? 8.371 -14.406 -14.153 1.00 89.69 106 VAL A O 1
ATOM 830 N N . LEU A 1 107 ? 8.523 -12.465 -15.268 1.00 88.44 107 LEU A N 1
ATOM 831 C CA . LEU A 1 107 ? 7.258 -12.624 -15.971 1.00 88.44 107 LEU A CA 1
ATOM 832 C C . LEU A 1 107 ? 7.390 -13.723 -17.040 1.00 88.44 107 LEU A C 1
ATOM 834 O O . LEU A 1 107 ? 8.308 -13.648 -17.860 1.00 88.44 107 LEU A O 1
ATOM 838 N N . PRO A 1 108 ? 6.459 -14.698 -17.112 1.00 86.94 108 PRO A N 1
ATOM 839 C CA . PRO A 1 108 ? 6.481 -15.728 -18.156 1.00 86.94 108 PRO A CA 1
ATOM 840 C C . PRO A 1 108 ? 6.418 -15.138 -19.569 1.00 86.94 108 PRO A C 1
ATOM 842 O O . PRO A 1 108 ? 7.039 -15.646 -20.501 1.00 86.94 108 PRO A O 1
ATOM 845 N N . LYS A 1 109 ? 5.673 -14.036 -19.719 1.00 90.06 109 LYS A N 1
ATOM 846 C CA . LYS A 1 109 ? 5.604 -13.227 -20.933 1.00 90.06 109 LYS A CA 1
ATOM 847 C C . LYS A 1 109 ? 5.954 -11.780 -20.576 1.00 90.06 109 LYS A C 1
ATOM 849 O O . LYS A 1 109 ? 5.253 -11.203 -19.743 1.00 90.06 109 LYS A O 1
ATOM 854 N N . PRO A 1 110 ? 6.984 -11.180 -21.199 1.00 93.25 110 PRO A N 1
ATOM 855 C CA . PRO A 1 110 ? 7.290 -9.770 -21.003 1.00 93.25 110 PRO A CA 1
ATOM 856 C C . PRO A 1 110 ? 6.090 -8.876 -21.323 1.00 93.25 110 PRO A C 1
ATOM 858 O O . PRO A 1 110 ? 5.409 -9.084 -22.330 1.00 93.25 110 PRO A O 1
ATOM 861 N N . ILE A 1 111 ? 5.854 -7.874 -20.479 1.00 95.19 111 ILE A N 1
ATOM 862 C CA . ILE A 1 111 ? 4.815 -6.864 -20.709 1.00 95.19 111 ILE A CA 1
ATOM 863 C C . ILE A 1 111 ? 5.420 -5.767 -21.580 1.00 95.19 111 ILE A C 1
ATOM 865 O O . ILE A 1 111 ? 6.467 -5.218 -21.246 1.00 95.19 111 ILE A O 1
ATOM 869 N N . GLU A 1 112 ? 4.765 -5.440 -22.688 1.00 94.75 112 GLU A N 1
ATOM 870 C CA . GLU A 1 112 ? 5.181 -4.351 -23.567 1.00 94.75 112 GLU A CA 1
ATOM 871 C C . GLU A 1 112 ? 4.423 -3.069 -23.210 1.00 94.75 112 GLU A C 1
ATOM 873 O O . GLU A 1 112 ? 3.191 -3.055 -23.169 1.00 94.75 112 GLU A O 1
ATOM 878 N N . ILE A 1 113 ? 5.163 -1.996 -22.935 1.00 95.44 113 ILE A N 1
ATOM 879 C CA . ILE A 1 113 ? 4.625 -0.667 -22.634 1.00 95.44 113 ILE A CA 1
ATOM 880 C C . ILE A 1 113 ? 5.149 0.353 -23.642 1.00 95.44 113 ILE A C 1
ATOM 882 O O . ILE A 1 113 ? 6.268 0.241 -24.125 1.00 95.44 113 ILE A O 1
ATOM 886 N N . GLN A 1 114 ? 4.337 1.358 -23.951 1.00 94.44 114 GLN A N 1
ATOM 887 C CA . GLN A 1 114 ? 4.613 2.341 -24.997 1.00 94.44 114 GLN A CA 1
ATOM 888 C C . GLN A 1 114 ? 5.057 3.667 -24.361 1.00 94.44 114 GLN A C 1
ATOM 890 O O . GLN A 1 114 ? 4.244 4.346 -23.723 1.00 94.44 114 GLN A O 1
ATOM 895 N N . LEU A 1 115 ? 6.338 4.022 -24.508 1.00 93.88 115 LEU A N 1
ATOM 896 C CA . LEU A 1 115 ? 6.964 5.198 -23.880 1.00 93.88 115 LEU A CA 1
ATOM 897 C C . LEU A 1 115 ? 7.493 6.179 -24.928 1.00 93.88 115 LEU A C 1
ATOM 899 O O . LEU A 1 115 ? 7.999 5.737 -25.956 1.00 93.88 115 LEU A O 1
ATOM 903 N N . SER A 1 116 ? 7.414 7.488 -24.668 1.00 93.75 116 SER A N 1
ATOM 904 C CA . SER A 1 116 ? 8.001 8.524 -25.540 1.00 93.75 116 SER A CA 1
ATOM 905 C C . SER A 1 116 ? 9.530 8.557 -25.473 1.00 93.75 116 SER A C 1
ATOM 907 O O . SER A 1 116 ? 10.114 8.045 -24.515 1.00 93.75 116 SER A O 1
ATOM 909 N N . SER A 1 117 ? 10.203 9.198 -26.434 1.00 90.50 117 SER A N 1
ATOM 910 C CA . SER A 1 117 ? 11.676 9.275 -26.447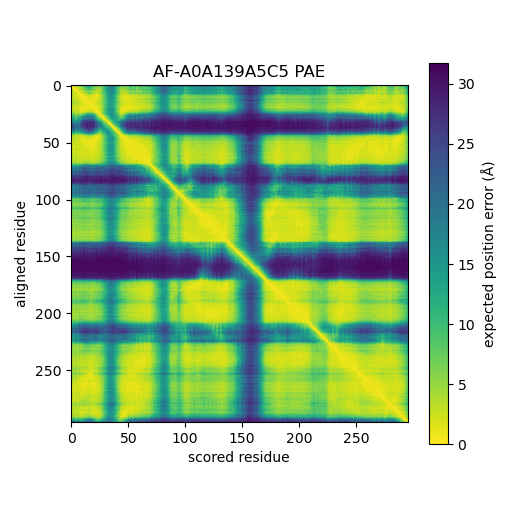 1.00 90.50 117 SER A CA 1
ATOM 911 C C . SER A 1 117 ? 12.234 9.919 -25.174 1.00 90.50 117 SER A C 1
ATOM 913 O O . SER A 1 117 ? 13.227 9.459 -24.604 1.00 90.50 117 SER A O 1
ATOM 915 N N . ARG A 1 118 ? 11.525 10.922 -24.637 1.00 91.69 118 ARG A N 1
ATOM 916 C CA . ARG A 1 118 ? 11.851 11.535 -23.342 1.00 91.69 118 ARG A CA 1
ATOM 917 C C . ARG A 1 118 ? 11.693 10.555 -22.175 1.00 91.69 118 ARG A C 1
ATOM 919 O O . ARG A 1 118 ? 12.567 10.494 -21.312 1.00 91.69 118 ARG A O 1
ATOM 926 N N . GLU A 1 119 ? 10.596 9.800 -22.134 1.00 94.38 119 GLU A N 1
ATOM 927 C CA . GLU A 1 119 ? 10.333 8.818 -21.073 1.00 94.38 119 GLU A CA 1
ATOM 928 C C . GLU A 1 119 ? 11.361 7.681 -21.091 1.00 94.38 119 GLU A C 1
ATOM 930 O O . GLU A 1 119 ? 11.845 7.276 -20.035 1.00 94.38 119 GLU A O 1
ATOM 935 N N . ARG A 1 120 ? 11.752 7.201 -22.278 1.00 92.81 120 ARG A N 1
ATOM 936 C CA . ARG A 1 120 ? 12.778 6.158 -22.434 1.00 92.81 120 ARG A CA 1
ATOM 937 C C . ARG A 1 120 ? 14.148 6.643 -21.964 1.00 92.81 120 ARG A C 1
ATOM 939 O O . ARG A 1 120 ? 14.799 5.955 -21.178 1.00 92.81 120 ARG A O 1
ATOM 946 N N . ALA A 1 121 ? 14.548 7.859 -22.338 1.00 90.56 121 ALA A N 1
ATOM 947 C CA . ALA A 1 121 ? 15.786 8.465 -21.847 1.00 90.56 121 ALA A CA 1
ATOM 948 C C . ALA A 1 121 ? 15.796 8.616 -20.313 1.00 90.56 121 ALA A C 1
ATOM 950 O O . ALA A 1 121 ? 16.812 8.347 -19.665 1.00 90.56 121 ALA A O 1
ATOM 951 N N . ALA A 1 122 ? 14.664 9.004 -19.714 1.00 91.56 122 ALA A N 1
ATOM 952 C CA . ALA A 1 122 ? 14.524 9.089 -18.263 1.00 91.56 122 ALA A CA 1
ATOM 953 C C . ALA A 1 122 ? 14.562 7.706 -17.589 1.00 91.56 122 ALA A C 1
ATOM 955 O O . ALA A 1 122 ? 15.232 7.544 -16.570 1.00 91.56 122 ALA A O 1
ATOM 956 N N . LEU A 1 123 ? 13.916 6.692 -18.173 1.00 92.50 123 LEU A N 1
ATOM 957 C CA . LEU A 1 123 ? 13.976 5.311 -17.688 1.00 92.50 123 LEU A CA 1
ATOM 958 C C . LEU A 1 123 ? 15.416 4.787 -17.662 1.00 92.50 123 LEU A C 1
ATOM 960 O O . LEU A 1 123 ? 15.844 4.242 -16.649 1.00 92.50 123 LEU A O 1
ATOM 964 N N . ILE A 1 124 ? 16.179 4.991 -18.742 1.00 89.50 124 ILE A N 1
ATOM 965 C CA . ILE A 1 124 ? 17.594 4.594 -18.819 1.00 89.50 124 ILE A CA 1
ATOM 966 C C . ILE A 1 124 ? 18.404 5.310 -17.738 1.00 89.50 124 ILE A C 1
ATOM 968 O O . ILE A 1 124 ? 19.173 4.676 -17.015 1.00 89.50 124 ILE A O 1
ATOM 972 N N . ARG A 1 125 ? 18.202 6.625 -17.596 1.00 87.06 125 ARG A N 1
ATOM 973 C CA . ARG A 1 125 ? 18.873 7.444 -16.581 1.00 87.06 125 ARG A CA 1
ATOM 974 C C . ARG A 1 125 ? 18.613 6.924 -15.166 1.00 87.06 125 ARG A C 1
ATOM 976 O O . ARG A 1 125 ? 19.543 6.861 -14.372 1.00 87.06 125 ARG A O 1
ATOM 983 N N . TYR A 1 126 ? 17.376 6.546 -14.854 1.00 88.12 126 TYR A N 1
ATOM 984 C CA . TYR A 1 126 ? 16.962 6.138 -13.511 1.00 88.12 126 TYR A CA 1
ATOM 985 C C . TYR A 1 126 ? 16.833 4.619 -13.323 1.00 88.12 126 TYR A C 1
ATOM 987 O O . TYR A 1 126 ? 16.239 4.172 -12.342 1.00 88.12 126 TYR A O 1
ATOM 995 N N . LEU A 1 127 ? 17.404 3.802 -14.212 1.00 88.00 127 LEU A N 1
ATOM 996 C CA . LEU A 1 127 ? 17.204 2.349 -14.214 1.00 88.00 127 LEU A CA 1
ATOM 997 C C . LEU A 1 127 ? 17.553 1.687 -12.866 1.00 88.00 127 LEU A C 1
ATOM 999 O O . LEU A 1 127 ? 16.861 0.772 -12.421 1.00 88.00 127 LEU A O 1
ATOM 1003 N N . GLY A 1 128 ? 18.573 2.199 -12.168 1.00 83.81 128 GLY A N 1
ATOM 1004 C CA . GLY A 1 128 ? 18.956 1.727 -10.833 1.00 83.81 128 GLY A CA 1
ATOM 1005 C C . GLY A 1 128 ? 17.849 1.864 -9.779 1.00 83.81 128 GLY A C 1
ATOM 1006 O O . GLY A 1 128 ? 17.697 0.974 -8.945 1.00 83.81 128 GLY A O 1
ATOM 1007 N N . TYR A 1 129 ? 17.028 2.915 -9.855 1.00 87.31 129 TYR A N 1
ATOM 1008 C CA . TYR A 1 129 ? 15.889 3.137 -8.959 1.00 87.31 129 TYR A CA 1
ATOM 1009 C C . TYR A 1 129 ? 14.754 2.150 -9.227 1.00 87.31 129 TYR A C 1
ATOM 1011 O O . TYR A 1 129 ? 14.150 1.615 -8.300 1.00 87.31 129 TYR A O 1
ATOM 1019 N N . PHE A 1 130 ? 14.488 1.855 -10.497 1.00 91.31 130 PHE A N 1
ATOM 1020 C CA . PHE A 1 130 ? 13.525 0.824 -10.865 1.00 91.31 130 PHE A CA 1
ATOM 1021 C C . PHE A 1 130 ? 13.976 -0.568 -10.410 1.00 91.31 130 PHE A C 1
ATOM 1023 O O . PHE A 1 130 ? 13.187 -1.312 -9.829 1.00 91.31 130 PHE A O 1
ATOM 1030 N N . HIS A 1 131 ? 15.257 -0.893 -10.611 1.00 87.88 131 HIS A N 1
ATOM 1031 C CA . HIS A 1 131 ? 15.838 -2.153 -10.148 1.00 87.88 131 HIS A CA 1
ATOM 1032 C C . HIS A 1 131 ? 15.785 -2.271 -8.621 1.00 87.88 131 HIS A C 1
ATOM 1034 O O . HIS A 1 131 ? 15.469 -3.342 -8.109 1.00 87.88 131 HIS A O 1
ATOM 1040 N N . TYR A 1 132 ? 16.036 -1.178 -7.890 1.00 85.69 132 TYR A N 1
ATOM 1041 C CA . TYR A 1 132 ? 15.914 -1.142 -6.430 1.00 85.69 132 TYR A CA 1
ATOM 1042 C C . TYR A 1 132 ? 14.520 -1.601 -5.976 1.00 85.69 132 TYR A C 1
ATOM 1044 O O . TYR A 1 132 ? 14.413 -2.478 -5.119 1.00 85.69 132 TYR A O 1
ATOM 1052 N N . TRP A 1 133 ? 13.470 -1.128 -6.654 1.00 90.06 133 TRP A N 1
ATOM 1053 C CA . TRP A 1 133 ? 12.073 -1.526 -6.443 1.00 90.06 133 TRP A CA 1
ATOM 1054 C C . TRP A 1 133 ? 11.630 -2.772 -7.225 1.00 90.06 133 TRP A C 1
ATOM 1056 O O . TRP A 1 133 ? 10.433 -2.970 -7.415 1.00 90.06 133 TRP A O 1
ATOM 1066 N N . GLY A 1 134 ? 12.558 -3.617 -7.679 1.00 90.25 134 GLY A N 1
ATOM 1067 C CA . GLY A 1 134 ? 12.239 -4.940 -8.223 1.00 90.25 134 GLY A CA 1
ATOM 1068 C C . GLY A 1 134 ? 11.651 -4.949 -9.634 1.00 90.25 134 GLY A C 1
ATOM 1069 O O . GLY A 1 134 ? 10.993 -5.905 -10.044 1.00 90.25 134 GLY A O 1
ATOM 1070 N N . MET A 1 135 ? 11.848 -3.873 -10.393 1.00 93.06 135 MET A N 1
ATOM 1071 C CA . MET A 1 135 ? 11.345 -3.747 -11.759 1.00 93.06 135 MET A CA 1
ATOM 1072 C C . MET A 1 135 ? 12.499 -3.901 -12.738 1.00 93.06 135 MET A C 1
ATOM 1074 O O . MET A 1 135 ? 13.460 -3.138 -12.677 1.00 93.06 135 MET A O 1
ATOM 1078 N N . LYS A 1 136 ? 12.408 -4.870 -13.651 1.00 91.81 136 LYS A N 1
ATOM 1079 C CA . LYS A 1 136 ? 13.458 -5.149 -14.641 1.00 91.81 136 LYS A CA 1
ATOM 1080 C C . LYS A 1 136 ? 12.958 -4.904 -16.054 1.00 91.81 136 LYS A C 1
ATOM 1082 O O . LYS A 1 136 ? 11.861 -5.332 -16.408 1.00 91.81 136 LYS A O 1
ATOM 1087 N N . PHE A 1 137 ? 13.808 -4.295 -16.872 1.00 92.88 137 PHE A N 1
ATOM 1088 C CA . PHE A 1 137 ? 13.530 -3.975 -18.270 1.00 92.88 137 PHE A CA 1
ATOM 1089 C C . PHE A 1 137 ? 14.528 -4.669 -19.197 1.00 92.88 137 PHE A C 1
ATOM 1091 O O . PHE A 1 137 ? 15.617 -5.069 -18.781 1.00 92.88 137 PHE A O 1
ATOM 1098 N N . ASP A 1 138 ? 14.148 -4.830 -20.459 1.00 89.75 138 ASP A N 1
ATOM 1099 C CA . ASP A 1 138 ? 15.030 -5.372 -21.487 1.00 89.75 138 ASP A CA 1
ATOM 1100 C C . ASP A 1 138 ? 16.082 -4.348 -21.945 1.00 89.75 138 ASP A C 1
ATOM 1102 O O . ASP A 1 138 ? 15.776 -3.407 -22.675 1.00 89.75 138 ASP A O 1
ATOM 1106 N N . ALA A 1 139 ? 17.339 -4.566 -21.549 1.00 73.25 139 ALA A N 1
ATOM 1107 C CA . ALA A 1 139 ? 18.465 -3.690 -21.878 1.00 73.25 139 ALA A CA 1
ATOM 1108 C C . ALA A 1 139 ? 18.731 -3.584 -23.390 1.00 73.25 139 ALA A C 1
ATOM 1110 O O . ALA A 1 139 ? 19.046 -2.502 -23.881 1.00 73.25 139 ALA A O 1
ATOM 1111 N N . LYS A 1 140 ? 18.532 -4.670 -24.153 1.00 69.00 140 LYS A N 1
ATOM 1112 C CA . LYS A 1 140 ? 18.813 -4.688 -25.601 1.00 69.00 140 LYS A CA 1
ATOM 1113 C C . LYS A 1 140 ? 17.881 -3.766 -26.392 1.00 69.00 140 LYS A C 1
ATOM 1115 O O . LYS A 1 140 ? 18.291 -3.220 -27.412 1.00 69.00 140 LYS A O 1
ATOM 1120 N N . GLY A 1 141 ? 16.641 -3.596 -25.927 1.00 63.06 141 GLY A N 1
ATOM 1121 C CA . GLY A 1 141 ? 15.690 -2.645 -26.506 1.00 63.06 141 GLY A CA 1
ATOM 1122 C C . GLY A 1 141 ? 15.999 -1.188 -26.153 1.00 63.06 141 GLY A C 1
ATOM 1123 O O . GLY A 1 141 ? 15.693 -0.302 -26.939 1.00 63.06 141 GLY A O 1
ATOM 1124 N N . LEU A 1 142 ? 16.639 -0.945 -25.004 1.00 68.06 142 LEU A N 1
ATOM 1125 C CA . LEU A 1 142 ? 16.958 0.398 -24.505 1.00 68.06 142 LEU A CA 1
ATOM 1126 C C . LEU A 1 142 ? 18.281 0.956 -25.066 1.00 68.06 142 LEU A C 1
ATOM 1128 O O . LEU A 1 142 ? 18.427 2.164 -25.217 1.00 68.06 142 LEU A O 1
ATOM 1132 N N . GLU A 1 143 ? 19.256 0.098 -25.381 1.00 58.16 143 GLU A N 1
ATOM 1133 C CA . GLU A 1 143 ? 20.582 0.512 -25.872 1.00 58.16 143 GLU A CA 1
ATOM 1134 C C . GLU A 1 143 ? 20.594 0.935 -27.346 1.00 58.16 143 GLU A C 1
ATOM 1136 O O . GLU A 1 143 ? 21.405 1.781 -27.724 1.00 58.16 143 GLU A O 1
ATOM 1141 N N . LYS A 1 144 ? 19.676 0.403 -28.162 1.00 55.75 144 LYS A N 1
ATOM 1142 C CA . LYS A 1 144 ? 19.594 0.687 -29.604 1.00 55.75 144 LYS A CA 1
ATOM 1143 C C . LYS A 1 144 ? 19.313 2.166 -29.920 1.00 55.75 144 LYS A C 1
ATOM 1145 O O . LYS A 1 144 ? 19.643 2.618 -30.998 1.00 55.75 144 LYS A O 1
ATOM 1150 N N . GLU A 1 145 ? 18.767 2.925 -28.969 1.00 52.66 145 GLU A N 1
ATOM 1151 C CA . GLU A 1 145 ? 18.496 4.367 -29.115 1.00 52.66 145 GLU A CA 1
ATOM 1152 C C . GLU A 1 145 ? 19.609 5.260 -28.554 1.00 52.66 145 GLU A C 1
ATOM 1154 O O . GLU A 1 145 ? 19.682 6.454 -28.853 1.00 52.66 145 GLU A O 1
ATOM 1159 N N . ARG A 1 146 ? 20.493 4.698 -27.717 1.00 48.19 146 ARG A N 1
ATOM 1160 C CA . ARG A 1 146 ? 21.625 5.441 -27.154 1.00 48.19 146 ARG A CA 1
ATOM 1161 C C . ARG A 1 146 ? 22.662 5.764 -28.236 1.00 48.19 146 ARG A C 1
ATOM 1163 O O . ARG A 1 146 ? 23.354 6.769 -28.095 1.00 48.19 146 ARG A O 1
ATOM 1170 N N . SER A 1 147 ? 22.744 4.949 -29.296 1.00 50.12 147 SER A N 1
ATOM 1171 C CA . SER A 1 147 ? 23.519 5.262 -30.504 1.00 50.12 147 SER A CA 1
ATOM 1172 C C . SER A 1 147 ? 22.871 6.382 -31.314 1.00 50.12 147 SER A C 1
ATOM 1174 O O . SER A 1 147 ? 23.550 7.355 -31.637 1.00 50.12 147 SER A O 1
ATOM 1176 N N . ASP A 1 148 ? 21.560 6.306 -31.544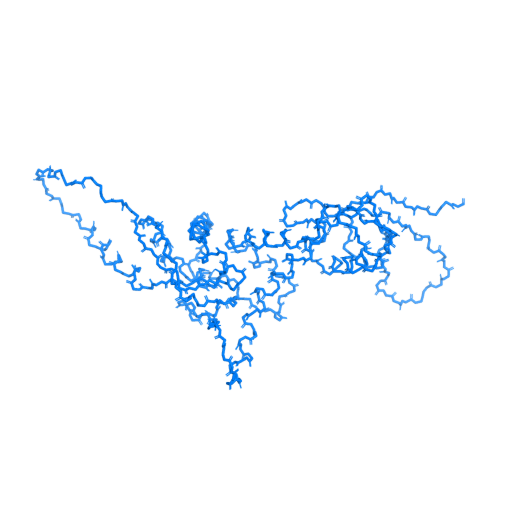 1.00 48.56 148 ASP A N 1
ATOM 1177 C CA . ASP A 1 148 ? 20.856 7.179 -32.494 1.00 48.56 148 ASP A CA 1
ATOM 1178 C C . ASP A 1 148 ? 20.772 8.638 -32.002 1.00 48.56 148 ASP A C 1
ATOM 1180 O O . ASP A 1 148 ? 20.932 9.575 -32.780 1.00 48.56 148 ASP A O 1
ATOM 1184 N N . CYS A 1 149 ? 20.639 8.860 -30.688 1.00 46.78 149 CYS A N 1
ATOM 1185 C CA . CYS A 1 149 ? 20.667 10.207 -30.093 1.00 46.78 149 CYS A CA 1
ATOM 1186 C C . CYS A 1 149 ? 22.067 10.850 -30.037 1.00 46.78 149 CYS A C 1
ATOM 1188 O O . CYS A 1 149 ? 22.174 12.056 -29.801 1.00 46.78 149 CYS A O 1
ATOM 1190 N N . SER A 1 150 ? 23.147 10.075 -30.197 1.00 44.50 150 SER A N 1
ATOM 1191 C CA . SER A 1 150 ? 24.516 10.615 -30.158 1.00 44.50 150 SER A CA 1
ATOM 1192 C C . SER A 1 150 ? 24.969 11.205 -31.498 1.00 44.50 150 SER A C 1
ATOM 1194 O O . SER A 1 150 ? 25.883 12.026 -31.524 1.00 44.50 150 SER A O 1
ATOM 1196 N N . GLU A 1 151 ? 24.296 10.847 -32.595 1.00 41.50 151 GLU A N 1
ATOM 1197 C CA . GLU A 1 151 ? 24.679 11.232 -33.959 1.00 41.50 151 GLU A CA 1
ATOM 1198 C C . GLU A 1 151 ? 23.978 12.522 -34.442 1.00 41.50 151 GLU A C 1
ATOM 1200 O O . GLU A 1 151 ? 24.463 13.210 -35.338 1.00 41.50 151 GLU A O 1
ATOM 1205 N N . SER A 1 152 ? 22.889 12.933 -33.782 1.00 42.72 152 SER A N 1
ATOM 1206 C CA . SER A 1 152 ? 22.086 14.116 -34.136 1.00 42.72 152 SER A CA 1
ATOM 1207 C C . SER A 1 152 ? 22.585 15.459 -33.569 1.00 42.72 152 SER A C 1
ATOM 1209 O O . SER A 1 152 ? 21.909 16.475 -33.715 1.00 42.72 152 SER A O 1
ATOM 1211 N N . LEU A 1 153 ? 23.759 15.506 -32.927 1.00 36.81 153 LEU A N 1
ATOM 1212 C CA . LEU A 1 153 ? 24.404 16.747 -32.460 1.00 36.81 153 LEU A CA 1
ATOM 1213 C C . LEU A 1 153 ? 25.695 17.035 -33.242 1.00 36.81 153 LEU A C 1
ATOM 1215 O O . LEU A 1 153 ? 26.755 17.257 -32.664 1.00 36.81 153 LEU A O 1
ATOM 1219 N N . SER A 1 154 ? 25.606 17.065 -34.571 1.00 33.66 154 SER A N 1
ATOM 1220 C CA . SER A 1 154 ? 26.586 17.766 -35.403 1.00 33.66 154 SER A CA 1
ATOM 1221 C C . SER A 1 154 ? 25.904 18.962 -36.067 1.00 33.66 154 SER A C 1
ATOM 1223 O O . SER A 1 154 ? 25.185 18.847 -37.054 1.00 33.66 154 SER A O 1
ATOM 1225 N N . ILE A 1 155 ? 26.098 20.140 -35.472 1.00 39.25 155 ILE A N 1
ATOM 1226 C CA . ILE A 1 155 ? 25.751 21.412 -36.104 1.00 39.25 155 ILE A CA 1
ATOM 1227 C C . ILE A 1 155 ? 26.728 21.581 -37.268 1.00 39.25 155 ILE A C 1
ATOM 1229 O O . ILE A 1 155 ? 27.897 21.900 -37.055 1.00 39.25 155 ILE A O 1
ATOM 1233 N N . THR A 1 156 ? 26.263 21.331 -38.487 1.00 37.84 156 THR A N 1
ATOM 1234 C CA . THR A 1 156 ? 26.908 21.856 -39.689 1.00 37.84 156 THR A CA 1
ATOM 1235 C C . THR A 1 156 ? 26.004 22.946 -40.244 1.00 37.84 156 THR A C 1
ATOM 1237 O O . THR A 1 156 ? 24.846 22.713 -40.582 1.00 37.84 156 THR A O 1
ATOM 1240 N N . ASP A 1 157 ? 26.529 24.168 -40.219 1.00 41.19 157 ASP A N 1
ATOM 1241 C CA . ASP A 1 157 ? 25.994 25.327 -40.923 1.00 41.19 157 ASP A CA 1
ATOM 1242 C C . ASP A 1 157 ? 26.147 25.047 -42.424 1.00 41.19 157 ASP A C 1
ATOM 1244 O O . ASP A 1 157 ? 27.261 25.124 -42.940 1.00 41.19 157 ASP A O 1
ATOM 1248 N N . ASP A 1 158 ? 25.068 24.694 -43.125 1.00 38.81 158 ASP A N 1
ATOM 1249 C CA . ASP A 1 158 ? 24.980 24.999 -44.553 1.00 38.81 158 ASP A CA 1
ATOM 1250 C C . ASP A 1 158 ? 23.531 25.078 -45.049 1.00 38.81 158 ASP A C 1
ATOM 1252 O O . ASP A 1 158 ? 22.661 24.257 -44.753 1.00 38.81 158 ASP A O 1
ATOM 1256 N N . THR A 1 159 ? 23.276 26.134 -45.805 1.00 46.91 159 THR A N 1
ATOM 1257 C CA . THR A 1 159 ? 21.985 26.537 -46.351 1.00 46.91 159 THR A CA 1
ATOM 1258 C C . THR A 1 159 ? 21.597 25.679 -47.561 1.00 46.91 159 THR A C 1
ATOM 1260 O O . THR A 1 159 ? 22.183 25.816 -48.631 1.00 46.91 159 THR A O 1
ATOM 1263 N N . GLY A 1 160 ? 20.555 24.851 -47.429 1.00 36.38 160 GLY A N 1
ATOM 1264 C CA . GLY A 1 160 ? 19.976 24.049 -48.518 1.00 36.38 160 GLY A CA 1
ATOM 1265 C C . GLY A 1 160 ? 18.495 23.715 -48.277 1.00 36.38 160 GLY A C 1
ATOM 1266 O O . GLY A 1 160 ? 18.037 23.787 -47.137 1.00 36.38 160 GLY A O 1
ATOM 1267 N N . PRO A 1 161 ? 17.701 23.434 -49.331 1.00 38.53 161 PRO A N 1
ATOM 1268 C CA . PRO A 1 161 ? 16.244 23.507 -49.280 1.00 38.53 161 PRO A CA 1
ATOM 1269 C C . PRO A 1 161 ? 15.644 22.411 -48.397 1.00 38.53 161 PRO A C 1
ATOM 1271 O O . PRO A 1 161 ? 15.999 21.242 -48.497 1.00 38.53 161 PRO A O 1
ATOM 1274 N N . ILE A 1 162 ? 14.691 22.820 -47.558 1.00 38.81 162 ILE A N 1
ATOM 1275 C CA . ILE A 1 162 ? 13.934 21.972 -46.636 1.00 38.81 162 ILE A CA 1
ATOM 1276 C C . ILE A 1 162 ? 13.119 20.959 -47.451 1.00 38.81 162 ILE A C 1
ATOM 1278 O O . ILE A 1 162 ? 12.003 21.249 -47.896 1.00 38.81 162 ILE A O 1
ATOM 1282 N N . GLU A 1 163 ? 13.669 19.759 -47.642 1.00 37.19 163 GLU A N 1
ATOM 1283 C CA . GLU A 1 163 ? 12.865 18.589 -47.960 1.00 37.19 163 GLU A CA 1
ATOM 1284 C C . GLU A 1 163 ? 11.949 18.321 -46.772 1.00 37.19 163 GLU A C 1
ATOM 1286 O O . GLU A 1 163 ? 12.360 18.102 -45.633 1.00 37.19 163 GLU A O 1
ATOM 1291 N N . ARG A 1 164 ? 10.658 18.427 -47.064 1.00 41.72 164 ARG A N 1
ATOM 1292 C CA . ARG A 1 164 ? 9.542 18.244 -46.150 1.00 41.72 164 ARG A CA 1
ATOM 1293 C C . ARG A 1 164 ? 9.447 16.748 -45.819 1.00 41.72 164 ARG A C 1
ATOM 1295 O O . ARG A 1 164 ? 8.596 16.048 -46.360 1.00 41.72 164 ARG A O 1
ATOM 1302 N N . LEU A 1 165 ? 10.371 16.258 -44.992 1.00 43.53 165 LEU A N 1
ATOM 1303 C CA . LEU A 1 165 ? 10.380 14.888 -44.492 1.00 43.53 165 LEU A CA 1
ATOM 1304 C C . LEU A 1 165 ? 9.157 14.674 -43.597 1.00 43.53 165 LEU A C 1
ATOM 1306 O O . LEU A 1 165 ? 8.791 15.498 -42.759 1.00 43.53 165 LEU A O 1
ATOM 1310 N N . SER A 1 166 ? 8.481 13.576 -43.892 1.00 37.19 166 SER A N 1
ATOM 1311 C CA . SER A 1 166 ? 7.166 13.170 -43.423 1.00 37.19 166 SER A CA 1
ATOM 1312 C C . SER A 1 166 ? 6.996 13.250 -41.906 1.00 37.19 166 SER A C 1
ATOM 1314 O O . SER A 1 166 ? 7.626 12.516 -41.150 1.00 37.19 166 SER A O 1
ATOM 1316 N N . LEU A 1 167 ? 6.047 14.077 -41.477 1.00 45.94 167 LEU A N 1
ATOM 1317 C CA . LEU A 1 167 ? 5.396 13.947 -40.179 1.00 45.94 167 LEU A CA 1
ATOM 1318 C C . LEU A 1 167 ? 4.620 12.620 -40.124 1.00 45.94 167 LEU A C 1
ATOM 1320 O O . LEU A 1 167 ? 3.755 12.408 -40.973 1.00 45.94 167 LEU A O 1
ATOM 1324 N N . ALA A 1 168 ? 4.907 11.822 -39.086 1.00 43.97 168 ALA A N 1
ATOM 1325 C CA . ALA A 1 168 ? 4.068 10.798 -38.436 1.00 43.97 168 ALA A CA 1
ATOM 1326 C C . ALA A 1 168 ? 4.694 9.392 -38.310 1.00 43.97 168 ALA A C 1
ATOM 1328 O O . ALA A 1 168 ? 4.079 8.399 -38.685 1.00 43.97 168 ALA A O 1
ATOM 1329 N N . GLU A 1 169 ? 5.857 9.286 -37.667 1.00 51.56 169 GLU A N 1
ATOM 1330 C CA . GLU A 1 169 ? 6.090 8.156 -36.759 1.00 51.56 169 GLU A CA 1
ATOM 1331 C C . GLU A 1 169 ? 5.774 8.658 -35.349 1.00 51.56 169 GLU A C 1
ATOM 1333 O O . GLU A 1 169 ? 6.229 9.730 -34.946 1.00 51.56 169 GLU A O 1
ATOM 1338 N N . SER A 1 170 ? 4.901 7.965 -34.616 1.00 59.00 170 SER A N 1
ATOM 1339 C CA . SER A 1 170 ? 4.636 8.332 -33.227 1.00 59.00 170 SER A CA 1
ATOM 1340 C C . SER A 1 170 ? 5.957 8.307 -32.459 1.00 59.00 170 SER A C 1
ATOM 1342 O O . SER A 1 170 ? 6.629 7.284 -32.495 1.00 59.00 170 SER A O 1
ATOM 1344 N N . ASP A 1 171 ? 6.286 9.365 -31.707 1.00 82.00 171 ASP A N 1
ATOM 1345 C CA . ASP A 1 171 ? 7.474 9.482 -30.821 1.00 82.00 171 ASP A CA 1
ATOM 1346 C C . ASP A 1 171 ? 7.537 8.403 -29.705 1.00 82.00 171 ASP A C 1
ATOM 1348 O O . ASP A 1 171 ? 8.332 8.447 -28.765 1.00 82.00 171 ASP A O 1
ATOM 1352 N N . VAL A 1 172 ? 6.650 7.418 -29.781 1.00 88.56 172 VAL A N 1
ATOM 1353 C CA . VAL A 1 172 ? 6.399 6.374 -28.809 1.00 88.56 172 VAL A CA 1
ATOM 1354 C C . VAL A 1 172 ? 6.950 5.059 -29.349 1.00 88.56 172 VAL A C 1
ATOM 1356 O O . VAL A 1 172 ? 6.591 4.643 -30.448 1.00 88.56 172 VAL A O 1
ATOM 1359 N N . ALA A 1 173 ? 7.793 4.406 -28.554 1.00 89.31 173 ALA A N 1
ATOM 1360 C CA . ALA A 1 173 ? 8.398 3.121 -28.877 1.00 89.31 173 ALA A CA 1
ATOM 1361 C C . ALA A 1 173 ? 8.143 2.101 -27.751 1.00 89.31 173 ALA A C 1
ATOM 1363 O O . ALA A 1 173 ? 7.998 2.488 -26.579 1.00 89.31 173 ALA A O 1
ATOM 1364 N N . PRO A 1 174 ? 8.099 0.799 -28.086 1.00 92.25 174 PRO A N 1
ATOM 1365 C CA . PRO A 1 174 ? 7.854 -0.255 -27.116 1.00 92.25 174 PRO A CA 1
ATOM 1366 C C . PRO A 1 174 ? 9.062 -0.495 -26.206 1.00 92.25 174 PRO A C 1
ATOM 1368 O O . PRO A 1 174 ? 10.197 -0.628 -26.657 1.00 92.25 174 PRO A O 1
ATOM 1371 N N . VAL A 1 175 ? 8.797 -0.655 -24.913 1.00 93.56 175 VAL A N 1
ATOM 1372 C CA . VAL A 1 175 ? 9.755 -1.113 -23.903 1.00 93.56 175 VAL A CA 1
ATOM 1373 C C . VAL A 1 175 ? 9.205 -2.368 -23.236 1.00 93.56 175 VAL A C 1
ATOM 1375 O O . VAL A 1 175 ? 8.036 -2.423 -22.852 1.00 93.56 175 VAL A O 1
ATOM 1378 N N . ARG A 1 176 ? 10.053 -3.390 -23.077 1.00 95.00 176 ARG A N 1
ATOM 1379 C CA . ARG A 1 176 ? 9.667 -4.671 -22.471 1.00 95.00 176 ARG A CA 1
ATOM 1380 C C . ARG A 1 176 ? 10.032 -4.715 -20.994 1.00 95.00 176 ARG A C 1
ATOM 1382 O O . ARG A 1 176 ? 11.202 -4.577 -20.633 1.00 95.00 176 ARG A O 1
ATOM 1389 N N . VAL A 1 177 ? 9.036 -4.972 -20.156 1.00 95.12 177 VAL A N 1
ATOM 1390 C CA . VAL A 1 177 ? 9.184 -5.241 -18.725 1.00 95.12 177 VAL A CA 1
ATOM 1391 C C . VAL A 1 177 ? 9.321 -6.746 -18.527 1.00 95.12 177 VAL A C 1
ATOM 1393 O O . VAL A 1 177 ? 8.455 -7.519 -18.934 1.00 95.12 177 VAL A O 1
ATOM 1396 N N . LEU A 1 178 ? 10.436 -7.158 -17.932 1.00 93.00 178 LEU A N 1
ATOM 1397 C CA . LEU A 1 178 ? 10.829 -8.557 -17.753 1.00 93.00 178 LEU A CA 1
ATOM 1398 C C . LEU A 1 178 ? 10.459 -9.098 -16.372 1.00 93.00 178 LEU A C 1
ATOM 1400 O O . LEU A 1 178 ? 10.217 -10.292 -16.224 1.00 93.00 178 LEU A O 1
ATOM 1404 N N . ALA A 1 179 ? 10.443 -8.234 -15.359 1.00 92.75 179 ALA A N 1
ATOM 1405 C CA . ALA A 1 179 ? 10.111 -8.617 -13.997 1.00 92.75 179 ALA A CA 1
ATOM 1406 C C . ALA A 1 179 ? 9.496 -7.455 -13.226 1.00 92.75 179 ALA A C 1
ATOM 1408 O O . ALA A 1 179 ? 9.795 -6.289 -13.501 1.00 92.75 179 ALA A O 1
ATOM 1409 N N . LEU A 1 180 ? 8.651 -7.799 -12.260 1.00 93.75 180 LEU A N 1
ATOM 1410 C CA . LEU A 1 180 ? 7.962 -6.870 -11.369 1.00 93.75 180 LEU A CA 1
ATOM 1411 C C . LEU A 1 180 ? 7.925 -7.448 -9.950 1.00 93.75 180 LEU A C 1
ATOM 1413 O O . LEU A 1 180 ? 8.009 -8.671 -9.796 1.00 93.75 180 LEU A O 1
ATOM 1417 N N . PRO A 1 181 ? 7.725 -6.620 -8.910 1.00 92.75 181 PRO A N 1
ATOM 1418 C CA . PRO A 1 181 ? 7.506 -7.121 -7.561 1.00 92.75 181 PRO A CA 1
ATOM 1419 C C . PRO A 1 181 ? 6.371 -8.141 -7.511 1.00 92.75 181 PRO A C 1
ATOM 1421 O O . PRO A 1 181 ? 5.294 -7.913 -8.075 1.00 92.75 181 PRO A O 1
ATOM 1424 N N . LYS A 1 182 ? 6.594 -9.247 -6.789 1.00 89.38 182 LYS A N 1
ATOM 1425 C CA . LYS A 1 182 ? 5.615 -10.342 -6.643 1.00 89.38 182 LYS A CA 1
ATOM 1426 C C . LYS A 1 182 ? 4.220 -9.843 -6.276 1.00 89.38 182 LYS A C 1
ATOM 1428 O O . LYS A 1 182 ? 3.224 -10.333 -6.792 1.00 89.38 182 LYS A O 1
ATOM 1433 N N . SER A 1 183 ? 4.153 -8.845 -5.395 1.00 89.12 183 SER A N 1
ATOM 1434 C CA . SER A 1 183 ? 2.902 -8.315 -4.856 1.00 89.12 183 SER A CA 1
ATOM 1435 C C . SER A 1 183 ? 1.974 -7.705 -5.913 1.00 89.12 183 SER A C 1
ATOM 1437 O O . SER A 1 183 ? 0.762 -7.679 -5.670 1.00 89.12 183 SER A O 1
ATOM 1439 N N . ILE A 1 184 ? 2.520 -7.250 -7.051 1.00 93.00 184 ILE A N 1
ATOM 1440 C CA . ILE A 1 184 ? 1.790 -6.562 -8.129 1.00 93.00 184 ILE A CA 1
ATOM 1441 C C . ILE A 1 184 ? 1.851 -7.271 -9.489 1.00 93.00 184 ILE A C 1
ATOM 1443 O O . ILE A 1 184 ? 1.134 -6.867 -10.407 1.00 93.00 184 ILE A O 1
ATOM 1447 N N . ALA A 1 185 ? 2.681 -8.308 -9.628 1.00 91.75 185 ALA A N 1
ATOM 1448 C CA . ALA A 1 185 ? 2.969 -8.948 -10.909 1.00 91.75 185 ALA A CA 1
ATOM 1449 C C . ALA A 1 185 ? 1.703 -9.448 -11.628 1.00 91.75 185 ALA A C 1
ATOM 1451 O O . ALA A 1 185 ? 1.527 -9.138 -12.803 1.00 91.75 185 ALA A O 1
ATOM 1452 N N . ASP A 1 186 ? 0.782 -10.114 -10.924 1.00 90.25 186 ASP A N 1
ATOM 1453 C CA . ASP A 1 186 ? -0.447 -10.665 -11.521 1.00 90.25 186 ASP A CA 1
ATOM 1454 C C . ASP A 1 186 ? -1.359 -9.578 -12.109 1.00 90.25 186 ASP A C 1
ATOM 1456 O O . ASP A 1 186 ? -1.880 -9.699 -13.224 1.00 90.25 186 ASP A O 1
ATOM 1460 N N . ARG A 1 187 ? -1.527 -8.469 -11.377 1.00 91.12 187 ARG A N 1
ATOM 1461 C CA . ARG A 1 187 ? -2.361 -7.346 -11.826 1.00 91.12 187 ARG A CA 1
ATOM 1462 C C . ARG A 1 187 ? -1.736 -6.651 -13.030 1.00 91.12 187 ARG A C 1
ATOM 1464 O O . ARG A 1 187 ? -2.431 -6.366 -13.999 1.00 91.12 187 ARG A O 1
ATOM 1471 N N . CYS A 1 188 ? -0.428 -6.423 -12.990 1.00 92.81 188 CYS A N 1
ATOM 1472 C CA . CYS A 1 188 ? 0.314 -5.848 -14.106 1.00 92.81 188 CYS A CA 1
ATOM 1473 C C . CYS A 1 188 ? 0.322 -6.755 -15.347 1.00 92.81 188 CYS A C 1
ATOM 1475 O O . CYS A 1 188 ? 0.205 -6.257 -16.462 1.00 92.81 188 CYS A O 1
ATOM 1477 N N . ALA A 1 189 ? 0.407 -8.076 -15.167 1.00 90.06 189 ALA A N 1
ATOM 1478 C CA . ALA A 1 189 ? 0.338 -9.041 -16.262 1.00 90.06 189 ALA A CA 1
ATOM 1479 C C . ALA A 1 189 ? -1.042 -9.061 -16.938 1.00 90.06 189 ALA A C 1
ATOM 1481 O O . ALA A 1 189 ? -1.133 -9.293 -18.143 1.00 90.06 189 ALA A O 1
ATOM 1482 N N . THR A 1 190 ? -2.103 -8.786 -16.176 1.00 91.06 190 THR A N 1
ATOM 1483 C CA . THR A 1 190 ? -3.476 -8.694 -16.695 1.00 91.06 190 THR A CA 1
ATOM 1484 C C . THR A 1 190 ? -3.730 -7.357 -17.400 1.00 91.06 190 THR A C 1
ATOM 1486 O O . THR A 1 190 ? -4.394 -7.307 -18.433 1.00 91.06 190 THR A O 1
ATOM 1489 N N . GLU A 1 191 ? -3.183 -6.263 -16.865 1.00 92.62 191 GLU A N 1
ATOM 1490 C CA . GLU A 1 191 ? -3.440 -4.897 -17.322 1.00 92.62 191 GLU A CA 1
ATOM 1491 C C . GLU A 1 191 ? -2.123 -4.163 -17.628 1.00 92.62 191 GLU A C 1
ATOM 1493 O O . GLU A 1 191 ? -1.588 -3.441 -16.787 1.00 92.62 191 GLU A O 1
ATOM 1498 N N . ALA A 1 192 ? -1.623 -4.267 -18.865 1.00 92.81 192 ALA A N 1
ATOM 1499 C CA . ALA A 1 192 ? -0.371 -3.608 -19.278 1.00 92.81 192 ALA A CA 1
ATOM 1500 C C . ALA A 1 192 ? -0.375 -2.080 -19.052 1.00 92.81 192 ALA A C 1
ATOM 1502 O O . ALA A 1 192 ? 0.662 -1.470 -18.782 1.00 92.81 192 ALA A O 1
ATOM 1503 N N . ARG A 1 193 ? -1.559 -1.454 -19.104 1.00 95.25 193 ARG A N 1
ATOM 1504 C CA . ARG A 1 193 ? -1.747 -0.031 -18.791 1.00 95.25 193 ARG A CA 1
ATOM 1505 C C . ARG A 1 193 ? -1.342 0.310 -17.355 1.00 95.25 193 ARG A C 1
ATOM 1507 O O . ARG A 1 193 ? -0.727 1.348 -17.142 1.00 95.25 193 ARG A O 1
ATOM 1514 N N . THR A 1 194 ? -1.615 -0.575 -16.402 1.00 95.56 194 THR A N 1
ATOM 1515 C CA . THR A 1 194 ? -1.222 -0.404 -14.998 1.00 95.56 194 THR A CA 1
ATOM 1516 C C . THR A 1 194 ? 0.302 -0.363 -14.865 1.00 95.56 194 THR A C 1
ATOM 1518 O O . THR A 1 194 ? 0.839 0.473 -14.142 1.00 95.56 194 THR A O 1
ATOM 1521 N N . THR A 1 195 ? 1.026 -1.200 -15.617 1.00 96.00 195 THR A N 1
ATOM 1522 C CA . THR A 1 195 ? 2.497 -1.148 -15.677 1.00 96.00 195 THR A CA 1
ATOM 1523 C C . THR A 1 195 ? 2.991 0.160 -16.287 1.00 96.00 195 THR A C 1
ATOM 1525 O O . THR A 1 195 ? 3.908 0.778 -15.751 1.00 96.00 195 THR A O 1
ATOM 1528 N N . LEU A 1 196 ? 2.371 0.611 -17.380 1.00 96.06 196 LEU A N 1
ATOM 1529 C CA . LEU A 1 196 ? 2.723 1.869 -18.038 1.00 96.06 196 LEU A CA 1
ATOM 1530 C C . LEU A 1 196 ? 2.546 3.077 -17.104 1.00 96.06 196 LEU A C 1
ATOM 1532 O O . LEU A 1 196 ? 3.451 3.902 -16.991 1.00 96.06 196 LEU A O 1
ATOM 1536 N N . GLU A 1 197 ? 1.408 3.170 -16.414 1.00 96.50 197 GLU A N 1
ATOM 1537 C CA . GLU A 1 197 ? 1.114 4.250 -15.462 1.00 96.50 197 GLU A CA 1
ATOM 1538 C C . GLU A 1 197 ? 2.068 4.221 -14.261 1.00 96.50 197 GLU A C 1
ATOM 1540 O O . GLU A 1 197 ? 2.561 5.269 -13.840 1.00 96.50 197 GLU A O 1
ATOM 1545 N N . LEU A 1 198 ? 2.412 3.028 -13.770 1.00 96.56 198 LEU A N 1
ATOM 1546 C CA . LEU A 1 198 ? 3.402 2.853 -12.710 1.00 96.56 198 LEU A CA 1
ATOM 1547 C C . LEU A 1 198 ? 4.794 3.358 -13.128 1.00 96.56 198 LEU A C 1
ATOM 1549 O O . LEU A 1 198 ? 5.436 4.077 -12.360 1.00 96.56 198 LEU A O 1
ATOM 1553 N N . VAL A 1 199 ? 5.245 3.034 -14.345 1.00 96.38 199 VAL A N 1
ATOM 1554 C CA . VAL A 1 199 ? 6.555 3.474 -14.852 1.00 96.38 199 VAL A CA 1
ATOM 1555 C C . VAL A 1 199 ? 6.576 4.984 -15.075 1.00 96.38 199 VAL A C 1
ATOM 1557 O O . VAL A 1 199 ? 7.482 5.661 -14.587 1.00 96.38 199 VAL A O 1
ATOM 1560 N N . ARG A 1 200 ? 5.553 5.532 -15.738 1.00 96.00 200 ARG A N 1
ATOM 1561 C CA . ARG A 1 200 ? 5.419 6.976 -15.983 1.00 96.00 200 ARG A CA 1
ATOM 1562 C C . ARG A 1 200 ? 5.368 7.785 -14.695 1.00 96.00 200 ARG A C 1
ATOM 1564 O O . ARG A 1 200 ? 6.104 8.759 -14.552 1.00 96.00 200 ARG A O 1
ATOM 1571 N N . GLY A 1 201 ? 4.533 7.362 -13.746 1.00 95.62 201 GLY A N 1
ATOM 1572 C CA . GLY A 1 201 ? 4.399 8.034 -12.458 1.00 95.62 201 GLY A CA 1
ATOM 1573 C C . GLY A 1 201 ? 5.713 8.049 -11.682 1.00 95.62 201 GLY A C 1
ATOM 1574 O O . GLY A 1 201 ? 6.045 9.053 -11.050 1.00 95.62 201 GLY A O 1
ATOM 1575 N N . TYR A 1 202 ? 6.505 6.973 -11.767 1.00 95.31 202 TYR A N 1
ATOM 1576 C CA . TYR A 1 202 ? 7.802 6.951 -11.101 1.00 95.31 202 TYR A CA 1
ATOM 1577 C C . TYR A 1 202 ? 8.845 7.832 -11.791 1.00 95.31 202 TYR A C 1
ATOM 1579 O O . TYR A 1 202 ? 9.526 8.588 -11.102 1.00 95.31 202 TYR A O 1
ATOM 1587 N N . ILE A 1 203 ? 8.914 7.820 -13.129 1.00 94.12 203 ILE A N 1
ATOM 1588 C CA . ILE A 1 203 ? 9.753 8.759 -13.897 1.00 94.12 203 ILE A CA 1
ATOM 1589 C C . ILE A 1 203 ? 9.449 10.200 -13.476 1.00 94.12 203 ILE A C 1
ATOM 1591 O O . ILE A 1 203 ? 10.364 10.946 -13.131 1.00 94.12 203 ILE A O 1
ATOM 1595 N N . GLN A 1 204 ? 8.168 10.575 -13.437 1.00 93.44 204 GLN A N 1
ATOM 1596 C CA . GLN A 1 204 ? 7.749 11.921 -13.057 1.00 93.44 204 GLN A CA 1
ATOM 1597 C C . GLN A 1 204 ? 8.182 12.279 -11.627 1.00 93.44 204 GLN A C 1
ATOM 1599 O O . GLN A 1 204 ? 8.702 13.373 -11.406 1.00 93.44 204 GLN A O 1
ATOM 1604 N N . GLN A 1 205 ? 8.004 11.369 -10.660 1.00 91.88 205 GLN A N 1
ATOM 1605 C CA . GLN A 1 205 ? 8.447 11.585 -9.277 1.00 91.88 205 GLN A CA 1
ATOM 1606 C C . GLN A 1 205 ? 9.963 11.834 -9.214 1.00 91.88 205 GLN A C 1
ATOM 1608 O O . GLN A 1 205 ? 10.404 12.778 -8.562 1.00 91.88 205 GLN A O 1
ATOM 1613 N N . LEU A 1 206 ? 10.760 11.024 -9.917 1.00 89.69 206 LEU A N 1
ATOM 1614 C CA . LEU A 1 206 ? 12.221 11.129 -9.917 1.00 89.69 206 LEU A CA 1
ATOM 1615 C C . LEU A 1 206 ? 12.720 12.420 -10.583 1.00 89.69 206 LEU A C 1
ATOM 1617 O O . LEU A 1 206 ? 13.613 13.077 -10.042 1.00 89.69 206 LEU A O 1
ATOM 1621 N N . GLU A 1 207 ? 12.120 12.822 -11.710 1.00 90.06 207 GLU A N 1
ATOM 1622 C CA . GLU A 1 207 ? 12.448 14.085 -12.386 1.00 90.06 207 GLU A CA 1
ATOM 1623 C C . GLU A 1 207 ? 12.126 15.305 -11.507 1.00 90.06 207 GLU A C 1
ATOM 1625 O O . GLU A 1 207 ? 12.932 16.235 -11.418 1.00 90.06 207 GLU A O 1
ATOM 1630 N N . LEU A 1 208 ? 10.972 15.297 -10.828 1.00 90.44 208 LEU A N 1
ATOM 1631 C CA . LEU A 1 208 ? 10.552 16.391 -9.947 1.00 90.44 208 LEU A CA 1
ATOM 1632 C C . LEU A 1 208 ? 11.436 16.506 -8.704 1.00 90.44 208 LEU A C 1
ATOM 1634 O O . LEU A 1 208 ? 11.814 17.611 -8.317 1.00 90.44 208 LEU A O 1
ATOM 1638 N N . SER A 1 209 ? 11.790 15.375 -8.092 1.00 83.88 209 SER A N 1
ATOM 1639 C CA . SER A 1 209 ? 12.626 15.344 -6.891 1.00 83.88 209 SER A CA 1
ATOM 1640 C C . SER A 1 209 ? 14.109 15.623 -7.166 1.00 83.88 209 SER A C 1
ATOM 1642 O O . SER A 1 209 ? 14.853 15.837 -6.213 1.00 83.88 209 SER A O 1
ATOM 1644 N N . ARG A 1 210 ? 14.546 15.639 -8.439 1.00 79.94 210 ARG A N 1
ATOM 1645 C CA . ARG A 1 210 ? 15.947 15.857 -8.861 1.00 79.94 210 ARG A CA 1
ATOM 1646 C C . ARG A 1 210 ? 16.948 14.993 -8.083 1.00 79.94 210 ARG A C 1
ATOM 1648 O O . ARG A 1 210 ? 18.016 15.467 -7.700 1.00 79.94 210 ARG A O 1
ATOM 1655 N N . ILE A 1 211 ? 16.586 13.735 -7.829 1.00 69.94 211 ILE A N 1
ATOM 1656 C CA . ILE A 1 211 ? 17.395 12.840 -6.995 1.00 69.94 211 ILE A CA 1
ATOM 1657 C C . ILE A 1 211 ? 18.742 12.572 -7.697 1.00 69.94 211 ILE A C 1
ATOM 1659 O O . ILE A 1 211 ? 18.731 12.198 -8.877 1.00 69.94 211 ILE A O 1
ATOM 1663 N N . PRO A 1 212 ? 19.892 12.766 -7.019 1.00 68.38 212 PRO A N 1
ATOM 1664 C CA . PRO A 1 212 ? 21.204 12.443 -7.575 1.00 68.38 212 PRO A CA 1
ATOM 1665 C C . PRO A 1 212 ? 21.298 10.972 -7.999 1.00 68.38 212 PRO A C 1
ATOM 1667 O O . PRO A 1 212 ? 20.815 10.079 -7.311 1.00 68.38 212 PRO A O 1
ATOM 1670 N N . LEU A 1 213 ? 21.942 10.688 -9.130 1.00 63.50 213 LEU A N 1
ATOM 1671 C CA . LEU A 1 213 ? 22.061 9.314 -9.642 1.00 63.50 213 LEU A CA 1
ATOM 1672 C C . LEU A 1 213 ? 22.895 8.407 -8.727 1.00 63.50 213 LEU A C 1
ATOM 1674 O O . LEU A 1 213 ? 22.621 7.213 -8.643 1.00 63.50 213 LEU A O 1
ATOM 1678 N N . ASP A 1 214 ? 23.833 9.004 -7.993 1.00 57.41 214 ASP A N 1
ATOM 1679 C CA . ASP A 1 214 ? 24.754 8.303 -7.094 1.00 57.41 214 ASP A CA 1
ATOM 1680 C C . ASP A 1 214 ? 24.193 8.133 -5.673 1.00 57.41 214 ASP A C 1
ATOM 1682 O O . ASP A 1 214 ? 24.761 7.406 -4.861 1.00 57.41 214 ASP A O 1
ATOM 1686 N N . SER A 1 215 ? 23.061 8.772 -5.356 1.00 62.06 215 SER A N 1
ATOM 1687 C CA . SER A 1 215 ? 22.386 8.641 -4.061 1.00 62.06 215 SER A CA 1
ATOM 1688 C C . SER A 1 215 ? 21.282 7.590 -4.123 1.00 62.06 215 SER A C 1
ATOM 1690 O O . SER A 1 215 ? 20.141 7.878 -3.749 1.00 62.06 215 SER A O 1
ATOM 1692 N N . LEU A 1 216 ? 21.595 6.396 -4.646 1.00 60.50 216 LEU A N 1
ATOM 1693 C CA . LEU A 1 216 ? 20.641 5.288 -4.635 1.00 60.50 216 LEU A CA 1
ATOM 1694 C C . LEU A 1 216 ? 20.003 5.156 -3.240 1.00 60.50 216 LEU A C 1
ATOM 1696 O O . LEU A 1 216 ? 20.675 5.439 -2.241 1.00 60.50 216 LEU A O 1
ATOM 1700 N N . PRO A 1 217 ? 18.710 4.792 -3.167 1.00 58.34 217 PRO A N 1
ATOM 1701 C CA . PRO A 1 217 ? 17.942 4.889 -1.934 1.00 58.34 217 PRO A CA 1
ATOM 1702 C C . PRO A 1 217 ? 18.655 4.170 -0.789 1.00 58.34 217 PRO A C 1
ATOM 1704 O O . PRO A 1 217 ? 19.279 3.131 -1.004 1.00 58.34 217 PRO A O 1
ATOM 1707 N N . ILE A 1 218 ? 18.558 4.762 0.405 1.00 57.41 218 ILE A N 1
ATOM 1708 C CA . ILE A 1 218 ? 19.151 4.322 1.679 1.00 57.41 218 ILE A CA 1
ATOM 1709 C C . ILE A 1 218 ? 19.337 2.796 1.712 1.00 57.41 218 ILE A C 1
ATOM 1711 O O . ILE A 1 218 ? 18.379 2.053 1.483 1.00 57.41 218 ILE A O 1
ATOM 1715 N N . SER A 1 219 ? 20.559 2.339 2.020 1.00 57.75 219 SER A N 1
ATOM 1716 C CA . SER A 1 219 ? 20.826 0.925 2.303 1.00 57.75 219 SER A CA 1
ATOM 1717 C C . SER A 1 219 ? 19.822 0.441 3.344 1.00 57.75 219 SER A C 1
ATOM 1719 O O . SER A 1 219 ? 19.848 0.885 4.491 1.00 57.75 219 SER A O 1
ATOM 1721 N N . TYR A 1 220 ? 18.904 -0.425 2.930 1.00 58.09 220 TYR A N 1
ATOM 1722 C CA . TYR A 1 220 ? 17.915 -0.992 3.824 1.00 58.09 220 TYR A CA 1
ATOM 1723 C C . TYR A 1 220 ? 18.508 -2.244 4.453 1.00 58.09 220 TYR A C 1
ATOM 1725 O O . TYR A 1 220 ? 18.584 -3.279 3.794 1.00 58.09 220 TYR A O 1
ATOM 1733 N N . ASP A 1 221 ? 18.925 -2.148 5.717 1.00 61.19 221 ASP A N 1
ATOM 1734 C CA . ASP A 1 221 ? 19.099 -3.335 6.549 1.00 61.19 221 ASP A CA 1
ATOM 1735 C C . ASP A 1 221 ? 17.829 -3.540 7.383 1.00 61.19 221 ASP A C 1
ATOM 1737 O O . ASP A 1 221 ? 17.594 -2.809 8.353 1.00 61.19 221 ASP A O 1
ATOM 1741 N N . PRO A 1 222 ? 17.013 -4.559 7.071 1.00 57.03 222 PRO A N 1
ATOM 1742 C CA . PRO A 1 222 ? 15.783 -4.791 7.802 1.00 57.03 222 PRO A CA 1
ATOM 1743 C C . PRO A 1 222 ? 16.026 -5.333 9.227 1.00 57.03 222 PRO A C 1
ATOM 1745 O O . PRO A 1 222 ? 15.063 -5.636 9.926 1.00 57.03 222 PRO A O 1
ATOM 1748 N N . ARG A 1 223 ? 17.284 -5.538 9.655 1.00 56.38 223 ARG A N 1
ATOM 1749 C CA . ARG A 1 223 ? 17.681 -5.843 11.045 1.00 56.38 223 ARG A CA 1
ATOM 1750 C C . ARG A 1 223 ? 17.958 -4.578 11.862 1.00 56.38 223 ARG A C 1
ATOM 1752 O O . ARG A 1 223 ? 17.822 -4.615 13.082 1.00 56.38 223 ARG A O 1
ATOM 1759 N N . GLU A 1 224 ? 18.324 -3.477 11.207 1.00 58.31 224 GLU A N 1
ATOM 1760 C CA . GLU A 1 224 ? 18.676 -2.210 11.863 1.00 58.31 224 GLU A CA 1
ATOM 1761 C C . GLU A 1 224 ? 17.540 -1.182 11.807 1.00 58.31 224 GLU A C 1
ATOM 1763 O O . GLU A 1 224 ? 17.401 -0.334 12.695 1.00 58.31 224 GLU A O 1
ATOM 1768 N N . THR A 1 225 ? 16.680 -1.251 10.790 1.00 61.03 225 THR A N 1
ATOM 1769 C CA . THR A 1 225 ? 15.576 -0.301 10.639 1.00 61.03 225 THR A CA 1
ATOM 1770 C C . THR A 1 225 ? 14.411 -0.630 11.565 1.00 61.03 225 THR A C 1
ATOM 1772 O O . THR A 1 225 ? 13.697 -1.609 11.361 1.00 61.03 225 THR A O 1
ATOM 1775 N N . ARG A 1 226 ? 14.155 0.248 12.540 1.00 61.06 226 ARG A N 1
ATOM 1776 C CA . ARG A 1 226 ? 12.973 0.160 13.417 1.00 61.06 226 ARG A CA 1
ATOM 1777 C C . ARG A 1 226 ? 11.650 0.484 12.716 1.00 61.06 226 ARG A C 1
ATOM 1779 O O . ARG A 1 226 ? 10.608 0.131 13.246 1.00 61.06 226 ARG A O 1
ATOM 1786 N N . SER A 1 227 ? 11.679 1.173 11.572 1.00 75.62 227 SER A N 1
ATOM 1787 C CA . SER A 1 227 ? 10.473 1.548 10.826 1.00 75.62 227 SER A CA 1
ATOM 1788 C C . SER A 1 227 ? 10.711 1.488 9.320 1.00 75.62 227 SER A C 1
ATOM 1790 O O . SER A 1 227 ? 11.665 2.072 8.803 1.00 75.62 227 SER A O 1
ATOM 1792 N N . ILE A 1 228 ? 9.813 0.803 8.611 1.00 82.31 228 ILE A N 1
ATOM 1793 C CA . ILE A 1 228 ? 9.859 0.633 7.151 1.00 82.31 228 ILE A CA 1
ATOM 1794 C C . ILE A 1 228 ? 9.418 1.892 6.393 1.00 82.31 228 ILE A C 1
ATOM 1796 O O . ILE A 1 228 ? 9.690 2.053 5.203 1.00 82.31 228 ILE A O 1
ATOM 1800 N N . TRP A 1 229 ? 8.748 2.822 7.070 1.00 84.94 229 TRP A N 1
ATOM 1801 C CA . TRP A 1 229 ? 8.065 3.938 6.419 1.00 84.94 229 TRP A CA 1
ATOM 1802 C C . TRP A 1 229 ? 9.001 4.988 5.820 1.00 84.94 229 TRP A C 1
ATOM 1804 O O . TRP A 1 229 ? 8.632 5.653 4.852 1.00 84.94 229 TRP A O 1
ATOM 1814 N N . GLY A 1 230 ? 10.241 5.078 6.312 1.00 81.19 230 GLY A N 1
ATOM 1815 C CA . GLY A 1 230 ? 11.294 5.880 5.679 1.00 81.19 230 GLY A CA 1
ATOM 1816 C C . GLY A 1 230 ? 11.685 5.386 4.278 1.00 81.19 230 GLY A C 1
ATOM 1817 O O . GLY A 1 230 ? 12.183 6.162 3.465 1.00 81.19 230 GLY A O 1
ATOM 1818 N N . ILE A 1 231 ? 11.428 4.113 3.972 1.00 82.19 231 ILE A N 1
ATOM 1819 C CA . ILE A 1 231 ? 11.659 3.515 2.649 1.00 82.19 231 ILE A CA 1
ATOM 1820 C C . ILE A 1 231 ? 10.392 3.589 1.810 1.00 82.19 231 ILE A C 1
ATOM 1822 O O . ILE A 1 231 ? 10.447 3.966 0.641 1.00 82.19 231 ILE A O 1
ATOM 1826 N N . VAL A 1 232 ? 9.230 3.327 2.417 1.00 87.25 232 VAL A N 1
ATOM 1827 C CA . VAL A 1 232 ? 7.925 3.473 1.750 1.00 87.25 232 VAL A CA 1
ATOM 1828 C C . VAL A 1 232 ? 7.715 4.904 1.226 1.00 87.25 232 VAL A C 1
ATOM 1830 O O . VAL A 1 232 ? 7.106 5.097 0.170 1.00 87.25 232 VAL A O 1
ATOM 1833 N N . SER A 1 233 ? 8.272 5.923 1.886 1.00 83.75 233 SER A N 1
ATOM 1834 C CA . SER A 1 233 ? 8.227 7.310 1.399 1.00 83.75 233 SER A CA 1
ATOM 1835 C C . SER A 1 233 ? 8.944 7.510 0.051 1.00 83.75 233 SER A C 1
ATOM 1837 O O . SER A 1 233 ? 8.509 8.328 -0.757 1.00 83.75 233 SER A O 1
ATOM 1839 N N . GLN A 1 234 ? 9.977 6.714 -0.243 1.00 82.75 234 GLN A N 1
ATOM 1840 C CA . GLN A 1 234 ? 10.750 6.750 -1.495 1.00 82.75 234 GLN A CA 1
ATOM 1841 C C . GLN A 1 234 ? 10.169 5.837 -2.589 1.00 82.75 234 GLN A C 1
ATOM 1843 O O . GLN A 1 234 ? 10.677 5.790 -3.712 1.00 82.75 234 GLN A O 1
ATOM 1848 N N . CYS A 1 235 ? 9.099 5.113 -2.266 1.00 89.31 235 CYS A N 1
ATOM 1849 C CA . CYS A 1 235 ? 8.452 4.159 -3.153 1.00 89.31 235 CYS A CA 1
ATOM 1850 C C . CYS A 1 235 ? 7.875 4.818 -4.420 1.00 89.31 235 CYS A C 1
ATOM 1852 O O . CYS A 1 235 ? 7.445 5.978 -4.373 1.00 89.31 235 CYS A O 1
ATOM 1854 N N . PRO A 1 236 ? 7.835 4.104 -5.562 1.00 93.25 236 PRO A N 1
ATOM 1855 C CA . PRO A 1 236 ? 7.054 4.517 -6.713 1.00 93.25 236 PRO A CA 1
ATOM 1856 C C . PRO A 1 236 ? 5.593 4.777 -6.318 1.00 93.25 236 PRO A C 1
ATOM 1858 O O . PRO A 1 236 ? 4.991 3.943 -5.634 1.00 93.25 236 PRO A O 1
ATOM 1861 N N . PRO A 1 237 ? 4.981 5.886 -6.769 1.00 92.19 237 PRO A N 1
ATOM 1862 C CA . PRO A 1 237 ? 3.618 6.233 -6.376 1.00 92.19 237 PRO A CA 1
ATOM 1863 C C . PRO A 1 237 ? 2.627 5.160 -6.832 1.00 92.19 237 PRO A C 1
ATOM 1865 O O . PRO A 1 237 ? 1.856 4.667 -6.017 1.00 92.19 237 PRO A O 1
ATOM 1868 N N . GLY A 1 238 ? 2.761 4.678 -8.072 1.00 94.56 238 GLY A N 1
ATOM 1869 C CA . GLY A 1 238 ? 1.935 3.584 -8.580 1.00 94.56 238 GLY A CA 1
ATOM 1870 C C . GLY A 1 238 ? 2.082 2.286 -7.778 1.00 94.56 238 GLY A C 1
ATOM 1871 O O . GLY A 1 238 ? 1.097 1.584 -7.578 1.00 94.56 238 GLY A O 1
ATOM 1872 N N . LEU A 1 239 ? 3.274 1.972 -7.251 1.00 94.88 239 LEU A N 1
ATOM 1873 C CA . LEU A 1 239 ? 3.445 0.806 -6.376 1.00 94.88 239 LEU A CA 1
ATOM 1874 C C . LEU A 1 239 ? 2.710 1.016 -5.046 1.00 94.88 239 LEU A C 1
ATOM 1876 O O . LEU A 1 239 ? 1.996 0.116 -4.610 1.00 94.88 239 LEU A O 1
ATOM 1880 N N . ARG A 1 240 ? 2.803 2.207 -4.435 1.00 94.19 240 ARG A N 1
ATOM 1881 C CA . ARG A 1 240 ? 2.021 2.527 -3.228 1.00 94.19 240 ARG A CA 1
ATOM 1882 C C . ARG A 1 240 ? 0.518 2.413 -3.461 1.00 94.19 240 ARG A C 1
ATOM 1884 O O . ARG A 1 240 ? -0.170 1.796 -2.653 1.00 94.19 240 ARG A O 1
ATOM 1891 N N . ASP A 1 241 ? 0.021 2.937 -4.574 1.00 94.38 241 ASP A N 1
ATOM 1892 C CA . ASP A 1 241 ? -1.406 2.916 -4.906 1.00 94.38 241 ASP A CA 1
ATOM 1893 C C . ASP A 1 241 ? -1.924 1.491 -5.136 1.00 94.38 241 ASP A C 1
ATOM 1895 O O . ASP A 1 241 ? -3.040 1.144 -4.732 1.00 94.38 241 ASP A O 1
ATOM 1899 N N . LEU A 1 242 ? -1.099 0.629 -5.736 1.00 95.06 242 LEU A N 1
ATOM 1900 C CA . LEU A 1 242 ? -1.404 -0.791 -5.895 1.00 95.06 242 LEU A CA 1
ATOM 1901 C C . LEU A 1 242 ? -1.460 -1.516 -4.547 1.00 95.06 242 LEU A C 1
ATOM 1903 O O . LEU A 1 242 ? -2.369 -2.323 -4.343 1.00 95.06 242 LEU A O 1
ATOM 1907 N N . MET A 1 243 ? -0.551 -1.204 -3.620 1.00 94.75 243 MET A N 1
ATOM 1908 C CA . MET A 1 243 ? -0.552 -1.766 -2.264 1.00 94.75 243 MET A CA 1
ATOM 1909 C C . MET A 1 243 ? -1.770 -1.293 -1.461 1.00 94.75 243 MET A C 1
ATOM 1911 O O . MET A 1 243 ? -2.458 -2.118 -0.862 1.00 94.75 243 MET A O 1
ATOM 1915 N N . ASN A 1 244 ? -2.109 -0.002 -1.538 1.00 94.50 244 ASN A N 1
ATOM 1916 C CA . ASN A 1 244 ? -3.322 0.561 -0.936 1.00 94.50 244 ASN A CA 1
ATOM 1917 C C . ASN A 1 244 ? -4.585 -0.113 -1.490 1.00 94.50 244 ASN A C 1
ATOM 1919 O O . ASN A 1 244 ? -5.434 -0.577 -0.731 1.00 94.50 244 ASN A O 1
ATOM 1923 N N . SER A 1 245 ? -4.675 -0.251 -2.818 1.00 93.88 245 SER A N 1
ATOM 1924 C CA . SER A 1 245 ? -5.788 -0.942 -3.480 1.00 93.88 245 SER A CA 1
ATOM 1925 C C . SER A 1 245 ? -5.904 -2.404 -3.042 1.00 93.88 245 SER A C 1
ATOM 1927 O O . SER A 1 245 ? -7.011 -2.919 -2.888 1.00 93.88 245 SER A O 1
ATOM 1929 N N . LYS A 1 246 ? -4.768 -3.093 -2.870 1.00 93.88 246 LYS A N 1
ATOM 1930 C CA . LYS A 1 246 ? -4.719 -4.495 -2.444 1.00 93.88 246 LYS A CA 1
ATOM 1931 C C . LYS A 1 246 ? -5.169 -4.652 -0.991 1.00 93.88 246 LYS A C 1
ATOM 1933 O O . LYS A 1 246 ? -5.969 -5.542 -0.718 1.00 93.88 246 LYS A O 1
ATOM 1938 N N . ALA A 1 247 ? -4.726 -3.767 -0.098 1.00 95.25 247 ALA A N 1
ATOM 1939 C CA . ALA A 1 247 ? -5.173 -3.731 1.293 1.00 95.25 247 ALA A CA 1
ATOM 1940 C C . ALA A 1 247 ? -6.689 -3.490 1.390 1.00 95.25 247 ALA A C 1
ATOM 1942 O O . ALA A 1 247 ? -7.391 -4.258 2.039 1.00 95.25 247 ALA A O 1
ATOM 1943 N N . CYS A 1 248 ? -7.194 -2.495 0.654 1.00 93.75 248 CYS A N 1
ATOM 1944 C CA . CYS A 1 248 ? -8.610 -2.126 0.600 1.00 93.75 248 CYS A CA 1
ATOM 1945 C C . CYS A 1 248 ? -9.525 -3.267 0.163 1.00 93.75 248 CYS A C 1
ATOM 1947 O O . CYS A 1 248 ? -10.501 -3.584 0.834 1.00 93.75 248 CYS A O 1
ATOM 1949 N N . ARG A 1 249 ? -9.193 -3.920 -0.957 1.00 92.75 249 ARG A N 1
ATOM 1950 C CA . ARG A 1 249 ? -9.994 -5.031 -1.497 1.00 92.75 249 ARG A CA 1
ATOM 1951 C C . ARG A 1 249 ? -9.939 -6.280 -0.627 1.00 92.75 249 ARG A C 1
ATOM 1953 O O . ARG A 1 249 ? -10.835 -7.110 -0.718 1.00 92.75 249 ARG A O 1
ATOM 1960 N N . GLY A 1 250 ? -8.866 -6.442 0.144 1.00 92.38 250 GLY A N 1
ATOM 1961 C CA . GLY A 1 250 ? -8.749 -7.529 1.101 1.00 92.38 250 GLY A CA 1
ATOM 1962 C C . GLY A 1 250 ? -9.577 -7.284 2.356 1.00 92.38 250 GLY A C 1
ATOM 1963 O O . GLY A 1 250 ? -10.067 -8.260 2.914 1.00 92.38 250 GLY A O 1
ATOM 1964 N N . ALA A 1 251 ? -9.705 -6.023 2.783 1.00 95.12 251 ALA A N 1
ATOM 1965 C CA . ALA A 1 251 ? -10.195 -5.630 4.099 1.00 95.12 251 ALA A CA 1
ATOM 1966 C C . ALA A 1 251 ? -11.623 -6.106 4.417 1.00 95.12 251 ALA A C 1
ATOM 1968 O O . ALA A 1 251 ? -12.447 -6.294 3.524 1.00 95.12 251 ALA A O 1
ATOM 1969 N N . ILE A 1 252 ? -11.918 -6.257 5.711 1.00 95.56 252 ILE A N 1
ATOM 1970 C CA . ILE A 1 252 ? -13.271 -6.469 6.239 1.00 95.56 252 ILE A CA 1
ATOM 1971 C C . ILE A 1 252 ? -14.203 -5.408 5.652 1.00 95.56 252 ILE A C 1
ATOM 1973 O O . ILE A 1 252 ? -13.887 -4.214 5.660 1.00 95.56 252 ILE A O 1
ATOM 1977 N N . MET A 1 253 ? -15.363 -5.828 5.154 1.00 94.38 253 MET A N 1
ATOM 1978 C CA . MET A 1 253 ? -16.301 -4.923 4.510 1.00 94.38 253 MET A CA 1
ATOM 1979 C C . MET A 1 253 ? -17.169 -4.207 5.539 1.00 94.38 253 MET A C 1
ATOM 1981 O O . MET A 1 253 ? -17.459 -4.685 6.639 1.00 94.38 253 MET A O 1
ATOM 1985 N N . PHE A 1 254 ? -17.616 -3.018 5.159 1.00 90.44 254 PHE A N 1
ATOM 1986 C CA . PHE A 1 254 ? -18.586 -2.260 5.930 1.00 90.44 254 PHE A CA 1
ATOM 1987 C C . PHE A 1 254 ? -19.935 -2.995 5.919 1.00 90.44 254 PHE A C 1
ATOM 1989 O O . PHE A 1 254 ? -20.482 -3.262 4.850 1.00 90.44 254 PHE A O 1
ATOM 1996 N N . GLY A 1 255 ? -20.480 -3.308 7.094 1.00 93.81 255 GLY A N 1
ATOM 1997 C CA . GLY A 1 255 ? -21.698 -4.111 7.231 1.00 93.81 255 GLY A CA 1
ATOM 1998 C C . GLY A 1 255 ? -21.448 -5.592 7.532 1.00 93.81 255 GLY A C 1
ATOM 1999 O O . GLY A 1 255 ? -22.408 -6.298 7.853 1.00 93.81 255 GLY A O 1
ATOM 2000 N N . ASP A 1 256 ? -20.194 -6.057 7.495 1.00 96.81 256 ASP A N 1
ATOM 2001 C CA . ASP A 1 256 ? -19.852 -7.419 7.905 1.00 96.81 256 ASP A CA 1
ATOM 2002 C C . ASP A 1 256 ? -20.073 -7.594 9.405 1.00 96.81 256 ASP A C 1
ATOM 2004 O O . ASP A 1 256 ? -19.579 -6.814 10.220 1.00 96.81 256 ASP A O 1
ATOM 2008 N N . LYS A 1 257 ? -20.796 -8.649 9.785 1.00 97.69 257 LYS A N 1
ATOM 2009 C CA . LYS A 1 257 ? -20.974 -9.022 11.189 1.00 97.69 257 LYS A CA 1
ATOM 2010 C C . LYS A 1 257 ? -19.753 -9.803 11.671 1.00 97.69 257 LYS A C 1
ATOM 2012 O O . LYS A 1 257 ? -19.480 -10.889 11.165 1.00 97.69 257 LYS A O 1
ATOM 2017 N N . LEU A 1 258 ? -19.075 -9.281 12.684 1.00 97.81 258 LEU A N 1
ATOM 2018 C CA . LEU A 1 258 ? -17.868 -9.871 13.257 1.00 97.81 258 LEU A CA 1
ATOM 2019 C C . LEU A 1 258 ? -18.189 -10.600 14.562 1.00 97.81 258 LEU A C 1
ATOM 2021 O O . LEU A 1 258 ? -19.054 -10.176 15.337 1.00 97.81 258 LEU A O 1
ATOM 2025 N N . LYS A 1 259 ? -17.489 -11.708 14.833 1.00 97.62 259 LYS A N 1
ATOM 2026 C CA . LYS A 1 259 ? -17.514 -12.299 16.174 1.00 97.62 259 LYS A CA 1
ATOM 2027 C C . LYS A 1 259 ? -16.683 -11.434 17.111 1.00 97.62 259 LYS A C 1
ATOM 2029 O O . LYS A 1 259 ? -15.752 -10.751 16.695 1.00 97.62 259 LYS A O 1
ATOM 2034 N N . GLN A 1 260 ? -16.971 -11.541 18.404 1.00 96.50 260 GLN A N 1
ATOM 2035 C CA . GLN A 1 260 ? -16.199 -10.863 19.443 1.00 96.50 260 GLN A CA 1
ATOM 2036 C C . GLN A 1 260 ? -14.687 -11.152 19.326 1.00 96.50 260 GLN A C 1
ATOM 2038 O O . GLN A 1 260 ? -13.883 -10.230 19.414 1.00 96.50 260 GLN A O 1
ATOM 2043 N N . THR A 1 261 ? -14.315 -12.400 19.028 1.00 97.38 261 THR A N 1
ATOM 2044 C CA . THR A 1 261 ? -12.921 -12.820 18.811 1.00 97.38 261 THR A CA 1
ATOM 2045 C C . THR A 1 261 ? -12.267 -12.141 17.609 1.00 97.38 261 THR A C 1
ATOM 2047 O O . THR A 1 261 ? -11.083 -11.827 17.658 1.00 97.38 261 THR A O 1
ATOM 2050 N N . ASP A 1 262 ? -13.026 -11.897 16.538 1.00 97.69 262 ASP A N 1
ATOM 2051 C CA . ASP A 1 262 ? -12.513 -11.260 15.319 1.00 97.69 262 ASP A CA 1
ATOM 2052 C C . ASP A 1 262 ? -12.272 -9.768 15.573 1.00 97.69 262 ASP A C 1
ATOM 2054 O O . ASP A 1 262 ? -11.247 -9.219 15.173 1.00 97.69 262 ASP A O 1
ATOM 2058 N N . CYS A 1 263 ? -13.176 -9.124 16.321 1.00 97.81 263 CYS A N 1
ATOM 2059 C CA . CYS A 1 263 ? -12.976 -7.759 16.796 1.00 97.81 263 CYS A CA 1
ATOM 2060 C C . CYS A 1 263 ? -11.712 -7.654 17.662 1.00 97.81 263 CYS A C 1
ATOM 2062 O O . CYS A 1 263 ? -10.889 -6.771 17.444 1.00 97.81 263 CYS A O 1
ATOM 2064 N N . GLU A 1 264 ? -11.537 -8.553 18.633 1.00 96.81 264 GLU A N 1
ATOM 2065 C CA . GLU A 1 264 ? -10.367 -8.581 19.525 1.00 96.81 264 GLU A CA 1
ATOM 2066 C C . GLU A 1 264 ? -9.057 -8.815 18.763 1.00 96.81 264 GLU A C 1
ATOM 2068 O O . GLU A 1 264 ? -8.055 -8.143 19.031 1.00 96.81 264 GLU A O 1
ATOM 2073 N N . ALA A 1 265 ? -9.072 -9.708 17.772 1.00 96.75 265 ALA A N 1
ATOM 2074 C CA . ALA A 1 265 ? -7.940 -9.932 16.884 1.00 96.75 265 ALA A CA 1
ATOM 2075 C C . ALA A 1 265 ? -7.590 -8.667 16.087 1.00 96.75 265 ALA A C 1
ATOM 2077 O O . ALA A 1 265 ? -6.423 -8.278 16.059 1.00 96.75 265 ALA A O 1
ATOM 2078 N N . LEU A 1 266 ? -8.585 -7.976 15.519 1.00 96.88 266 LEU A N 1
ATOM 2079 C CA . LEU A 1 266 ? -8.359 -6.737 14.774 1.00 96.88 266 LEU A CA 1
ATOM 2080 C C . LEU A 1 266 ? -7.765 -5.634 15.660 1.00 96.88 266 LEU A C 1
ATOM 2082 O O . LEU A 1 266 ? -6.826 -4.959 15.250 1.00 96.88 266 LEU A O 1
ATOM 2086 N N . ILE A 1 267 ? -8.254 -5.463 16.893 1.00 95.88 267 ILE A N 1
ATOM 2087 C CA . ILE A 1 267 ? -7.677 -4.471 17.817 1.00 95.88 267 ILE A CA 1
ATOM 2088 C C . ILE A 1 267 ? -6.239 -4.834 18.189 1.00 95.88 267 ILE A C 1
ATOM 2090 O O . ILE A 1 267 ? -5.391 -3.948 18.291 1.00 95.88 267 ILE A O 1
ATOM 2094 N N . THR A 1 268 ? -5.952 -6.127 18.347 1.00 94.56 268 THR A N 1
ATOM 2095 C CA . THR A 1 268 ? -4.596 -6.614 18.621 1.00 94.56 268 THR A CA 1
ATOM 2096 C C . THR A 1 268 ? -3.652 -6.308 17.459 1.00 94.56 268 THR A C 1
ATOM 2098 O O . THR A 1 268 ? -2.578 -5.764 17.688 1.00 94.56 268 THR A O 1
ATOM 2101 N N . GLN A 1 269 ? -4.068 -6.574 16.220 1.00 95.12 269 GLN A N 1
ATOM 2102 C CA . GLN A 1 269 ? -3.286 -6.251 15.022 1.00 95.12 269 GLN A CA 1
ATOM 2103 C C . GLN A 1 269 ? -3.089 -4.740 14.862 1.00 95.12 269 GLN A C 1
ATOM 2105 O O . GLN A 1 269 ? -1.976 -4.279 14.614 1.00 95.12 269 GLN A O 1
ATOM 2110 N N . LEU A 1 270 ? -4.150 -3.956 15.073 1.00 94.56 270 LEU A N 1
ATOM 2111 C CA . LEU A 1 270 ? -4.104 -2.502 14.957 1.00 94.56 270 LEU A CA 1
ATOM 2112 C C . LEU A 1 270 ? -3.153 -1.884 15.985 1.00 94.56 270 LEU A C 1
ATOM 2114 O O . LEU A 1 270 ? -2.459 -0.922 15.675 1.00 94.56 270 LEU A O 1
ATOM 2118 N N . LYS A 1 271 ? -3.086 -2.448 17.197 1.00 91.69 271 LYS A N 1
ATOM 2119 C CA . LYS A 1 271 ? -2.124 -2.047 18.232 1.00 91.69 271 LYS A CA 1
ATOM 2120 C C . LYS A 1 271 ? -0.679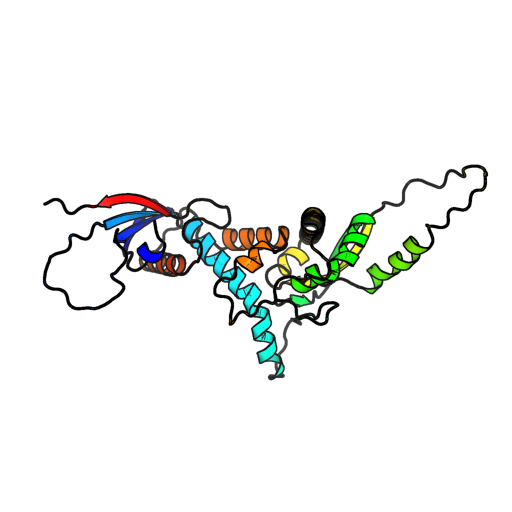 -2.208 17.763 1.00 91.69 271 LYS A C 1
ATOM 2122 O O . LYS A 1 271 ? 0.163 -1.429 18.192 1.00 91.69 271 LYS A O 1
ATOM 2127 N N . ASP A 1 272 ? -0.381 -3.171 16.899 1.00 91.00 272 ASP A N 1
ATOM 2128 C CA . ASP A 1 272 ? 0.987 -3.411 16.439 1.00 91.00 272 ASP A CA 1
ATOM 2129 C C . ASP A 1 272 ? 1.373 -2.492 15.262 1.00 91.00 272 ASP A C 1
ATOM 2131 O O . ASP A 1 272 ? 2.551 -2.169 15.109 1.00 91.00 272 ASP A O 1
ATOM 2135 N N . CYS A 1 273 ? 0.400 -1.940 14.524 1.00 92.19 273 CYS A N 1
ATOM 2136 C CA . CYS A 1 273 ? 0.627 -1.009 13.408 1.00 92.19 273 CYS A CA 1
ATOM 2137 C C . CYS A 1 273 ? 1.322 0.299 13.813 1.00 92.19 273 CYS A C 1
ATOM 2139 O O . CYS A 1 273 ? 0.966 0.920 14.814 1.00 92.19 273 CYS A O 1
ATOM 2141 N N . ASP A 1 274 ? 2.269 0.786 13.015 1.00 89.88 274 ASP A N 1
ATOM 2142 C CA . ASP A 1 274 ? 2.931 2.087 13.190 1.00 89.88 274 ASP A CA 1
ATOM 2143 C C . ASP A 1 274 ? 1.951 3.264 13.060 1.00 89.88 274 ASP A C 1
ATOM 2145 O O . ASP A 1 274 ? 2.053 4.238 13.811 1.00 89.88 274 ASP A O 1
ATOM 2149 N N . PHE A 1 275 ? 0.963 3.164 12.161 1.00 89.62 275 PHE A N 1
ATOM 2150 C CA . PHE A 1 275 ? -0.030 4.217 11.913 1.00 89.62 275 PHE A CA 1
ATOM 2151 C C . PHE A 1 275 ? -1.465 3.762 12.204 1.00 89.62 275 PHE A C 1
ATOM 2153 O O . PHE A 1 275 ? -2.308 3.749 11.304 1.00 89.62 275 PHE A O 1
ATOM 2160 N N . PRO A 1 276 ? -1.809 3.451 13.466 1.00 92.44 276 PRO A N 1
ATOM 2161 C CA . PRO A 1 276 ? -3.080 2.820 13.807 1.00 92.44 276 PRO A CA 1
ATOM 2162 C C . PRO A 1 276 ? -4.285 3.757 13.695 1.00 92.44 276 PRO A C 1
ATOM 2164 O O . PRO A 1 276 ? -5.407 3.295 13.864 1.00 92.44 276 PRO A O 1
ATOM 2167 N N . PHE A 1 277 ? -4.076 5.058 13.452 1.00 93.25 277 PHE A N 1
ATOM 2168 C CA . PHE A 1 277 ? -5.107 6.105 13.487 1.00 93.25 277 PHE A CA 1
ATOM 2169 C C . PHE A 1 277 ? -5.679 6.486 12.119 1.00 93.25 277 PHE A C 1
ATOM 2171 O O . PHE A 1 277 ? -6.652 7.240 12.062 1.00 93.25 277 PHE A O 1
ATOM 2178 N N . SER A 1 278 ? -5.093 6.003 11.023 1.00 93.12 278 SER A N 1
ATOM 2179 C CA . SER A 1 278 ? -5.564 6.306 9.672 1.00 93.12 278 SER A CA 1
ATOM 2180 C C . SER A 1 278 ? -5.486 5.085 8.765 1.00 93.12 278 SER A C 1
ATOM 2182 O O . SER A 1 278 ? -4.540 4.311 8.856 1.00 93.12 278 SER A O 1
ATOM 2184 N N . CYS A 1 279 ? -6.437 4.907 7.852 1.00 92.19 279 CYS A N 1
ATOM 2185 C CA . CYS A 1 279 ? -6.363 3.840 6.855 1.00 92.19 279 CYS A CA 1
ATOM 2186 C C . CYS A 1 279 ? -5.368 4.164 5.731 1.00 92.19 279 CYS A C 1
ATOM 2188 O O . CYS A 1 279 ? -4.772 5.247 5.693 1.00 92.19 279 CYS A O 1
ATOM 2190 N N . ALA A 1 280 ? -5.223 3.238 4.780 1.00 88.06 280 ALA A N 1
ATOM 2191 C CA . ALA A 1 280 ? -4.399 3.387 3.578 1.00 88.06 280 ALA A CA 1
ATOM 2192 C C . ALA A 1 280 ? -4.697 4.668 2.770 1.00 88.06 280 ALA A C 1
ATOM 2194 O O . ALA A 1 280 ? -3.808 5.235 2.140 1.00 88.06 280 ALA A O 1
ATOM 2195 N N . HIS A 1 281 ? -5.942 5.147 2.831 1.00 88.56 281 HIS A N 1
ATOM 2196 C CA . HIS A 1 281 ? -6.435 6.322 2.108 1.00 88.56 281 HIS A CA 1
ATOM 2197 C C . HIS A 1 281 ? -6.518 7.590 2.972 1.00 88.56 281 HIS A C 1
ATOM 2199 O O . HIS A 1 281 ? -7.066 8.600 2.534 1.00 88.56 281 HIS A O 1
ATOM 2205 N N . GLY A 1 282 ? -6.028 7.543 4.215 1.00 88.69 282 GLY A N 1
ATOM 2206 C CA . GLY A 1 282 ? -5.999 8.694 5.121 1.00 88.69 282 GLY A CA 1
ATOM 2207 C C . GLY A 1 282 ? -7.295 8.964 5.893 1.00 88.69 282 GLY A C 1
ATOM 2208 O O . GLY A 1 282 ? -7.373 9.969 6.597 1.00 88.69 282 GLY A O 1
ATOM 2209 N N . ARG A 1 283 ? -8.306 8.087 5.814 1.00 92.19 283 ARG A N 1
ATOM 2210 C CA . ARG A 1 283 ? -9.506 8.196 6.665 1.00 92.19 283 ARG A CA 1
ATOM 2211 C C . ARG A 1 283 ? -9.167 7.816 8.108 1.00 92.19 283 ARG A C 1
ATOM 2213 O O . ARG A 1 283 ? -8.385 6.883 8.283 1.00 92.19 283 ARG A O 1
ATOM 2220 N N . PRO A 1 284 ? -9.744 8.468 9.130 1.00 94.69 284 PRO A N 1
ATOM 2221 C CA . PRO A 1 284 ? -9.552 8.054 10.516 1.00 94.69 284 PRO A CA 1
ATOM 2222 C C . PRO A 1 284 ? -10.033 6.617 10.735 1.00 94.69 284 PRO A C 1
ATOM 2224 O O . PRO A 1 284 ? -11.169 6.294 10.401 1.00 94.69 284 PRO A O 1
ATOM 2227 N N . SER A 1 285 ? -9.190 5.766 11.312 1.00 94.81 285 SER A N 1
ATOM 2228 C CA . SER A 1 285 ? -9.572 4.405 11.721 1.00 94.81 285 SER A CA 1
ATOM 2229 C C . SER A 1 285 ? -10.156 4.369 13.132 1.00 94.81 285 SER A C 1
ATOM 2231 O O . SER A 1 285 ? -10.908 3.456 13.455 1.00 94.81 285 SER A O 1
ATOM 2233 N N . MET A 1 286 ? -9.837 5.351 13.982 1.00 93.12 286 MET A N 1
ATOM 2234 C CA . MET A 1 286 ? -10.368 5.433 15.341 1.00 93.12 286 MET A CA 1
ATOM 2235 C C . MET A 1 286 ? -10.588 6.861 15.817 1.00 93.12 286 MET A C 1
ATOM 2237 O O . MET A 1 286 ? -9.829 7.775 15.489 1.00 93.12 286 MET A O 1
ATOM 2241 N N . ILE A 1 287 ? -11.617 7.032 16.641 1.00 92.50 287 ILE A N 1
ATOM 2242 C CA . ILE A 1 287 ? -12.033 8.316 17.198 1.00 92.50 287 ILE A CA 1
ATOM 2243 C C . ILE A 1 287 ? -12.360 8.121 18.691 1.00 92.50 287 ILE A C 1
ATOM 2245 O O . ILE A 1 287 ? -13.036 7.152 19.048 1.00 92.50 287 ILE A O 1
ATOM 2249 N N . PRO A 1 288 ? -11.904 9.010 19.596 1.00 91.56 288 PRO A N 1
ATOM 2250 C CA . PRO A 1 288 ? -12.353 8.998 20.981 1.00 91.56 288 PRO A CA 1
ATOM 2251 C C . PRO A 1 288 ? -13.759 9.587 21.060 1.00 91.56 288 PRO A C 1
ATOM 2253 O O . PRO A 1 288 ? -13.996 10.689 20.572 1.00 91.56 288 PRO A O 1
ATOM 2256 N N . LEU A 1 289 ? -14.681 8.873 21.699 1.00 91.81 289 LEU A N 1
ATOM 2257 C CA . LEU A 1 289 ? -16.043 9.356 21.909 1.00 91.81 289 LEU A CA 1
ATOM 2258 C C . LEU A 1 289 ? -16.160 10.168 23.196 1.00 91.81 289 LEU A C 1
ATOM 2260 O O . LEU A 1 289 ? -16.642 11.295 23.181 1.00 91.81 289 LEU A O 1
ATOM 2264 N N . ILE A 1 290 ? -15.738 9.585 24.318 1.00 90.88 290 ILE A N 1
ATOM 2265 C CA . ILE A 1 290 ? -15.910 10.190 25.640 1.00 90.88 290 ILE A CA 1
ATOM 2266 C C . ILE A 1 290 ? -14.855 9.679 26.620 1.00 90.88 290 ILE A C 1
ATOM 2268 O O . ILE A 1 290 ? -14.469 8.508 26.580 1.00 90.88 290 ILE A O 1
ATOM 2272 N N . THR A 1 291 ? -14.415 10.558 27.519 1.00 88.50 291 THR A N 1
ATOM 2273 C CA . THR A 1 291 ? -13.639 10.179 28.703 1.00 88.50 291 THR A CA 1
ATOM 2274 C C . THR A 1 291 ? -14.602 9.825 29.829 1.00 88.50 291 THR A C 1
ATOM 2276 O O . THR A 1 291 ? -15.409 10.647 30.255 1.00 88.50 291 THR A O 1
ATOM 2279 N N . LEU A 1 292 ? -14.515 8.590 30.301 1.00 85.25 292 LEU A N 1
ATOM 2280 C CA . LEU A 1 292 ? -15.261 8.067 31.432 1.00 85.25 292 LEU A CA 1
ATOM 2281 C C . LEU A 1 292 ? -14.439 8.307 32.698 1.00 85.25 292 LEU A C 1
ATOM 2283 O O . LEU A 1 292 ? -13.479 7.584 32.979 1.00 85.25 292 LEU A O 1
ATOM 2287 N N . THR A 1 293 ? -14.823 9.332 33.450 1.00 82.88 293 THR A N 1
ATOM 2288 C CA . THR A 1 293 ? -14.328 9.565 34.806 1.00 82.88 293 THR A CA 1
ATOM 2289 C C . THR A 1 293 ? -15.171 8.749 35.785 1.00 82.88 293 THR A C 1
ATOM 2291 O O . THR A 1 293 ? -16.387 8.610 35.620 1.00 82.88 293 THR A O 1
ATOM 2294 N N . LYS A 1 294 ? -14.546 8.173 36.818 1.00 68.50 294 LYS A N 1
ATOM 2295 C CA . LYS A 1 294 ? -15.302 7.554 37.917 1.00 68.50 294 LYS A CA 1
ATOM 2296 C C . LYS A 1 294 ? -16.120 8.655 38.600 1.00 68.50 294 LYS A C 1
ATOM 2298 O O . LYS A 1 294 ? -15.545 9.579 39.175 1.00 68.50 294 LYS A O 1
ATOM 2303 N N . VAL A 1 295 ? -17.447 8.558 38.536 1.00 57.97 295 VAL A N 1
ATOM 2304 C CA . VAL A 1 295 ? -18.335 9.409 39.336 1.00 57.97 295 VAL A CA 1
ATOM 2305 C C . VAL A 1 295 ? -18.168 8.973 40.792 1.00 57.97 295 VAL A C 1
ATOM 2307 O O . VAL A 1 295 ? -18.322 7.789 41.092 1.00 57.97 295 VAL A O 1
ATOM 2310 N N . ARG A 1 296 ? -17.744 9.907 41.648 1.00 51.16 296 ARG A N 1
ATOM 2311 C CA . ARG A 1 2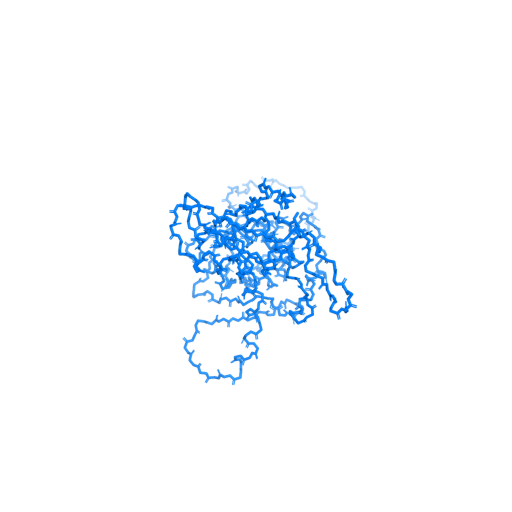96 ? -17.595 9.691 43.093 1.00 51.16 296 ARG A CA 1
ATOM 2312 C C . ARG A 1 296 ? -18.947 9.584 43.779 1.00 51.16 296 ARG A C 1
ATOM 2314 O O . ARG A 1 296 ? -19.856 10.340 43.371 1.00 51.16 296 ARG A O 1
#

Organism: Gonapodya prolifera (strain JEL478) (NCBI:txid1344416)

InterPro domains:
  IPR014790 MutL, C-terminal, dimerisation [SM00853] (11-258)
  IPR037198 MutL, C-terminal domain superfamily [SSF118116] (232-289)
  IPR038973 DNA mismatch repair protein MutL/Mlh/Pms-like [PTHR10073] (2-294)
  IPR042120 MutL, C-terminal domain, dimerisation subdomain [G3DSA:3.30.1540.20] (7-97)
  IPR042120 MutL, C-terminal domain, dimerisation subdomain [G3DSA:3.30.1540.20] (239-294)